Protein AF-R5EDY3-F1 (afdb_monomer_lite)

Radius of gyration: 23.23 Å; chains: 1; bounding box: 55×53×69 Å

pLDDT: mean 82.99, std 9.02, range [29.67, 94.31]

Secondary structure (DSSP, 8-state):
-HHHHHHHHHHHHHHHHHHGGGGGTTS-TTS---HHHHHHHHHHHHHHHHHHHHHHTT-HHHHHHHHHHHHHHHHHHHHHHHHHHHTEEPP---SSEEEEEETTEEEPPB--EE-TTTTHHHHHHHHHHHHHHHHHHHHHHHHHHHHHHHHHS-HHHHHHHHHH-HHHHTTSS-HHHHHHHHHHHHHHTS-HHHHHHTHHHHHHHHHHHHHHTT--GGGSBHHHHHHHHHHHHHHHHTTS-S---EEEE-TT--PPTT--EEEEEEEEEEE--TTS-HHHHHHHHHHHHHH---EEEEEEESS-EEEEETTEEEEE--SGGG-EEETTEEE-SSSEEEE-TTHHHHHHHHHHHHHGGG--

Foldseek 3Di:
DVVVLVVQLVVLLVCLLVPLPVLPVLADPLFDADSQLSSLSSQLVSLQVVQVVCVVVVNCVRRVVSNVRNPVSNVVSVVVSLVCQQFPWPDDDDQWFKFFDDPPDTDGAARHTQRPCHPVVVVCVVPNPVVSSVVRVVLNVVLLVLLVCLQVHALVVSLVSLCPDPCCVVVVGPSVSSLLSSLVCLQAPHDLVVCLVRVLSNLVSNVSNCVVVVPDRRHHRPVSSQVSLLVLLLCCLLVNDPDRRMAIGGPLDDADVVKGWNHKWKDFKFFDDPPDDQVVCLVVVVVRRVVTPWMWMWTDILVFIWIQGPSDIDTADLALVQWDQGNQWIDRPPRITGHGPDPSVVNSSSCSSHVSVVVD

Sequence (360 aa):
MFLILFFLLVLSLVLTHLNYRISMFIFPDGVFVTRLQGFLGWYGWLNLFVSLPFLWDGDFKQGLYPFVLGAIPLLISIYLVFKDNDNRKVVFKRSARVYLNSDVKLIEPGDDTYGFLHNYRSRMRQIGPKYFFKEIFAREKSNKALADNLIDDTPENTVALLKSLSWVTQSAVDVKAQYIFLLYYMIERYDRNRLFSNFDTFTRNAISVLRLLEIKFSELPYPIAKFIAQNNNLLYCVGGNDEANFVIEVDDYVCEDEENIIATFSDRIYHLNSTLPKFVKRVLADVLYSFSKEEGILVVTNKRVVLIKDHKAKTLSFDVASYTIENGAVTFGNNTYLKIDNTGFFDYVMKALTTDKHIA

Structure (mmCIF, N/CA/C/O backbone):
data_AF-R5EDY3-F1
#
_entry.id   AF-R5EDY3-F1
#
loop_
_atom_site.group_PDB
_atom_site.id
_atom_site.type_symbol
_atom_site.label_atom_id
_atom_site.label_alt_id
_atom_site.label_comp_id
_atom_site.label_asym_id
_atom_site.label_entity_id
_atom_site.label_seq_id
_atom_site.pdbx_PDB_ins_code
_atom_site.Cartn_x
_atom_site.Cartn_y
_atom_site.Cartn_z
_atom_site.occupancy
_atom_site.B_iso_or_equiv
_atom_site.auth_seq_id
_atom_site.auth_comp_id
_atom_site.auth_asym_id
_atom_site.auth_atom_id
_atom_site.pdbx_PDB_model_num
ATOM 1 N N . MET A 1 1 ? 20.227 -25.528 -25.191 1.00 76.81 1 MET A N 1
ATOM 2 C CA . MET A 1 1 ? 19.297 -24.377 -25.210 1.00 76.81 1 MET A CA 1
ATOM 3 C C . MET A 1 1 ? 18.031 -24.627 -24.389 1.00 76.81 1 MET A C 1
ATOM 5 O O . MET A 1 1 ? 17.848 -23.943 -23.397 1.00 76.81 1 MET A O 1
ATOM 9 N N . PHE A 1 2 ? 17.200 -25.627 -24.713 1.00 80.25 2 PHE A N 1
ATOM 10 C CA . PHE A 1 2 ? 15.938 -25.895 -23.994 1.00 80.25 2 PHE A CA 1
ATOM 11 C C . PHE A 1 2 ? 16.084 -26.017 -22.464 1.00 80.25 2 PHE A C 1
ATOM 13 O O . PHE A 1 2 ? 15.376 -25.345 -21.725 1.00 80.25 2 PHE A O 1
ATOM 20 N N . LEU A 1 3 ? 17.053 -26.809 -21.991 1.00 86.56 3 LEU A N 1
ATOM 21 C CA . LEU A 1 3 ? 17.307 -26.998 -20.558 1.00 86.56 3 LEU A CA 1
ATOM 22 C C . LEU A 1 3 ? 17.697 -25.691 -19.841 1.00 86.56 3 LEU A C 1
ATOM 24 O O . LEU A 1 3 ? 17.265 -25.453 -18.719 1.00 86.56 3 LEU A O 1
ATOM 28 N N . ILE A 1 4 ? 18.451 -24.816 -20.516 1.00 84.62 4 ILE A N 1
ATOM 29 C CA . ILE A 1 4 ? 18.823 -23.491 -19.996 1.00 84.62 4 ILE A CA 1
ATOM 30 C C . ILE A 1 4 ? 17.579 -22.604 -19.912 1.00 84.62 4 ILE A C 1
ATOM 32 O O . ILE A 1 4 ? 17.317 -22.030 -18.865 1.00 84.62 4 ILE A O 1
ATOM 36 N N . LEU A 1 5 ? 16.763 -22.542 -20.967 1.00 85.00 5 LEU A N 1
ATOM 37 C CA . LEU A 1 5 ? 15.536 -21.734 -20.977 1.00 85.00 5 LEU A CA 1
ATOM 38 C C . LEU A 1 5 ? 14.529 -22.189 -19.910 1.00 85.00 5 LEU A C 1
ATOM 40 O O . LEU A 1 5 ? 13.909 -21.355 -19.252 1.00 85.00 5 LEU A O 1
ATOM 44 N N . PHE A 1 6 ? 14.394 -23.502 -19.707 1.00 86.75 6 PHE A N 1
ATOM 45 C CA . PHE A 1 6 ? 13.569 -24.060 -18.637 1.00 86.75 6 PHE A CA 1
ATOM 46 C C . PHE A 1 6 ? 14.114 -23.686 -17.254 1.00 86.75 6 PHE A C 1
ATOM 48 O O . PHE A 1 6 ? 13.358 -23.255 -16.386 1.00 86.75 6 PHE A O 1
ATOM 55 N N . PHE A 1 7 ? 15.431 -23.772 -17.057 1.00 90.62 7 PHE A N 1
ATOM 56 C CA . PHE A 1 7 ? 16.065 -23.318 -15.823 1.00 90.62 7 PHE A CA 1
ATOM 57 C C . PHE A 1 7 ? 15.814 -21.821 -15.560 1.00 90.62 7 PHE A C 1
ATOM 59 O O . PHE A 1 7 ? 15.432 -21.458 -14.450 1.00 90.62 7 PHE A O 1
ATOM 66 N N . LEU A 1 8 ? 15.939 -20.955 -16.574 1.00 90.38 8 LEU A N 1
ATOM 67 C CA . LEU A 1 8 ? 15.662 -19.516 -16.446 1.00 90.38 8 LEU A CA 1
ATOM 68 C C . LEU A 1 8 ? 14.189 -19.223 -16.128 1.00 90.38 8 LEU A C 1
ATOM 70 O O . LEU A 1 8 ? 13.896 -18.300 -15.367 1.00 90.38 8 LEU A O 1
ATOM 74 N N . LEU A 1 9 ? 13.261 -20.014 -16.674 1.00 88.44 9 LEU A N 1
ATOM 75 C CA . LEU A 1 9 ? 11.838 -19.940 -16.335 1.00 88.44 9 LEU A CA 1
ATOM 76 C C . LEU A 1 9 ? 11.608 -20.247 -14.850 1.00 88.44 9 LEU A C 1
ATOM 78 O O . LEU A 1 9 ? 10.972 -19.456 -14.153 1.00 88.44 9 LEU A O 1
ATOM 82 N N . VAL A 1 10 ? 12.157 -21.361 -14.354 1.00 88.38 10 VAL A N 1
ATOM 83 C CA . VAL A 1 10 ? 12.062 -21.739 -12.934 1.00 88.38 10 VAL A CA 1
ATOM 84 C C . VAL A 1 10 ? 12.700 -20.666 -12.053 1.00 88.38 10 VAL A C 1
ATOM 86 O O . VAL A 1 10 ? 12.106 -20.249 -11.060 1.00 88.38 10 VAL A O 1
ATOM 89 N N . LEU A 1 11 ? 13.867 -20.152 -12.444 1.00 89.06 11 LEU A N 1
ATOM 90 C CA . LEU A 1 11 ? 14.543 -19.083 -11.719 1.00 89.06 11 LEU A CA 1
ATOM 91 C C . LEU A 1 11 ? 13.703 -17.799 -11.682 1.00 89.06 11 LEU A C 1
ATOM 93 O O . LEU A 1 11 ? 13.603 -17.172 -10.633 1.00 89.06 11 LEU A O 1
ATOM 97 N N . SER A 1 12 ? 13.033 -17.439 -12.778 1.00 88.50 12 SER A N 1
ATOM 98 C CA . SER A 1 12 ? 12.131 -16.280 -12.830 1.00 88.50 12 SER A CA 1
ATOM 99 C C . SER A 1 12 ? 10.946 -16.438 -11.889 1.00 88.50 12 SER A C 1
ATOM 101 O O . SER A 1 12 ? 10.583 -15.484 -11.205 1.00 88.50 12 SER A O 1
ATOM 103 N N . LEU A 1 13 ? 10.358 -17.636 -11.815 1.00 84.31 13 LEU A N 1
ATOM 104 C CA . LEU A 1 13 ? 9.289 -17.934 -10.861 1.00 84.31 13 LEU A CA 1
ATOM 105 C C . LEU A 1 13 ? 9.786 -17.744 -9.425 1.00 84.31 13 LEU A C 1
ATOM 107 O O . LEU A 1 13 ? 9.177 -16.997 -8.659 1.00 84.31 13 LEU A O 1
ATOM 111 N N . VAL A 1 14 ? 10.930 -18.341 -9.082 1.00 84.62 14 VAL A N 1
ATOM 112 C CA . VAL A 1 14 ? 11.534 -18.209 -7.747 1.00 84.62 14 VAL A CA 1
ATOM 113 C C . VAL A 1 14 ? 11.831 -16.742 -7.418 1.00 84.62 14 VAL A C 1
ATOM 115 O O . VAL A 1 14 ? 11.420 -16.261 -6.364 1.00 84.62 14 VAL A O 1
ATOM 118 N N . LEU A 1 15 ? 12.476 -15.998 -8.321 1.00 85.75 15 LEU A N 1
ATOM 119 C CA . LEU A 1 15 ? 12.806 -14.582 -8.117 1.00 85.75 15 LEU A CA 1
ATOM 120 C C . LEU A 1 15 ? 11.564 -13.693 -8.013 1.00 85.75 15 LEU A C 1
ATOM 122 O O . LEU A 1 15 ? 11.553 -12.748 -7.229 1.00 85.75 15 LEU A O 1
ATOM 126 N N . THR A 1 16 ? 10.494 -14.010 -8.740 1.00 85.62 16 THR A N 1
ATOM 127 C CA . THR A 1 16 ? 9.208 -13.309 -8.616 1.00 85.62 16 THR A CA 1
ATOM 128 C C . THR A 1 16 ? 8.613 -13.508 -7.227 1.00 85.62 16 THR A C 1
ATOM 130 O O . THR A 1 16 ? 8.150 -12.553 -6.603 1.00 85.62 16 THR A O 1
ATOM 133 N N . HIS A 1 17 ? 8.654 -14.733 -6.707 1.00 77.81 17 HIS A N 1
ATOM 134 C CA . HIS A 1 17 ? 8.168 -15.015 -5.360 1.00 77.81 17 HIS A CA 1
ATOM 135 C C . HIS A 1 17 ? 9.036 -14.372 -4.275 1.00 77.81 17 HIS A C 1
ATOM 137 O O . HIS A 1 17 ? 8.501 -13.873 -3.289 1.00 77.81 17 HIS A O 1
ATOM 143 N N . LEU A 1 18 ? 10.358 -14.334 -4.464 1.00 79.69 18 LEU A N 1
ATOM 144 C CA . LEU A 1 18 ? 11.272 -13.707 -3.510 1.00 79.69 18 LEU A CA 1
ATOM 145 C C . LEU A 1 18 ? 11.168 -12.178 -3.527 1.00 79.69 18 LEU A C 1
ATOM 147 O O . LEU A 1 18 ? 11.042 -11.569 -2.465 1.00 79.69 18 LEU A O 1
ATOM 151 N N . ASN A 1 19 ? 11.242 -11.556 -4.710 1.00 80.94 19 ASN A N 1
ATOM 152 C CA . ASN A 1 19 ? 11.147 -10.110 -4.879 1.00 80.94 19 ASN A CA 1
ATOM 153 C C . ASN A 1 19 ? 10.822 -9.700 -6.334 1.00 80.94 19 ASN A C 1
ATOM 155 O O . ASN A 1 19 ? 11.695 -9.309 -7.111 1.00 80.94 19 ASN A O 1
ATOM 159 N N . TYR A 1 20 ? 9.545 -9.764 -6.719 1.00 82.56 20 TYR A N 1
ATOM 160 C CA . TYR A 1 20 ? 9.101 -9.393 -8.070 1.00 82.56 20 TYR A CA 1
ATOM 161 C C . TYR A 1 20 ? 9.357 -7.918 -8.432 1.00 82.56 20 TYR A C 1
ATOM 163 O O . TYR A 1 20 ? 9.503 -7.612 -9.612 1.00 82.56 20 TYR A O 1
ATOM 171 N N . ARG A 1 21 ? 9.427 -7.000 -7.456 1.00 76.06 21 ARG A N 1
ATOM 172 C CA . ARG A 1 21 ? 9.620 -5.558 -7.719 1.00 76.06 21 ARG A CA 1
ATOM 173 C C . ARG A 1 21 ? 11.015 -5.253 -8.256 1.00 76.06 21 ARG A C 1
ATOM 175 O O . ARG A 1 21 ? 11.151 -4.441 -9.162 1.00 76.06 21 ARG A O 1
ATOM 182 N N . ILE A 1 22 ? 12.020 -5.975 -7.758 1.00 80.50 22 ILE A N 1
ATOM 183 C CA . ILE A 1 22 ? 13.424 -5.812 -8.156 1.00 80.50 22 ILE A CA 1
ATOM 184 C C . ILE A 1 22 ? 13.636 -6.065 -9.656 1.00 80.50 22 ILE A C 1
ATOM 186 O O . ILE A 1 22 ? 14.506 -5.441 -10.247 1.00 80.50 22 ILE A O 1
ATOM 190 N N . SER A 1 23 ? 12.823 -6.911 -10.296 1.00 76.69 23 SER A N 1
ATOM 191 C CA . SER A 1 23 ? 12.946 -7.212 -11.735 1.00 76.69 23 SER A CA 1
ATOM 192 C C . SER A 1 23 ? 12.943 -5.985 -12.649 1.00 76.69 23 SER A C 1
ATOM 194 O O . SER A 1 23 ? 13.447 -6.042 -13.769 1.00 76.69 23 SER A O 1
ATOM 196 N N . MET A 1 24 ? 12.377 -4.878 -12.169 1.00 70.44 24 MET A N 1
ATOM 197 C CA . MET A 1 24 ? 12.226 -3.632 -12.895 1.00 70.44 24 MET A CA 1
ATOM 198 C C . MET A 1 24 ? 13.171 -2.564 -12.336 1.00 70.44 24 MET A C 1
ATOM 200 O O . MET A 1 24 ? 12.738 -1.452 -12.054 1.00 70.44 24 MET A O 1
ATOM 204 N N . PHE A 1 25 ? 14.471 -2.876 -12.241 1.00 69.25 25 PHE A N 1
ATOM 205 C CA . PHE A 1 25 ? 15.564 -1.968 -11.825 1.00 69.25 25 PHE A CA 1
ATOM 206 C C . PHE A 1 25 ? 15.610 -0.606 -12.557 1.00 69.25 25 PHE A C 1
ATOM 208 O O . PHE A 1 25 ? 16.381 0.282 -12.208 1.00 69.25 25 PHE A O 1
ATOM 215 N N . ILE A 1 26 ? 14.818 -0.462 -13.616 1.00 68.19 26 ILE A N 1
ATOM 216 C CA . ILE A 1 26 ? 14.648 0.732 -14.445 1.00 68.19 26 ILE A CA 1
ATOM 217 C C . ILE A 1 26 ? 13.586 1.705 -13.914 1.00 68.19 26 ILE A C 1
ATOM 219 O O . ILE A 1 26 ? 13.450 2.801 -14.460 1.00 68.19 26 ILE A O 1
ATOM 223 N N . PHE A 1 27 ? 12.828 1.318 -12.888 1.00 73.88 27 PHE A N 1
ATOM 224 C CA . PHE A 1 27 ? 11.794 2.139 -12.273 1.00 73.88 27 PHE A CA 1
ATOM 225 C C . PHE A 1 27 ? 12.089 2.375 -10.792 1.00 73.88 27 PHE A C 1
ATOM 227 O O . PHE A 1 27 ? 12.650 1.500 -10.136 1.00 73.88 27 PHE A O 1
ATOM 234 N N . PRO A 1 28 ? 11.710 3.546 -10.259 1.00 74.06 28 PRO A N 1
ATOM 235 C CA . PRO A 1 28 ? 11.831 3.832 -8.842 1.00 74.06 28 PRO A CA 1
ATOM 236 C C . PRO A 1 28 ? 10.868 2.955 -8.048 1.00 74.06 28 PRO A C 1
ATOM 238 O O . PRO A 1 28 ? 9.826 2.526 -8.565 1.00 74.06 28 PRO A O 1
ATOM 241 N N . ASP A 1 29 ? 11.133 2.811 -6.752 1.00 66.62 29 ASP A N 1
ATOM 242 C CA . ASP A 1 29 ? 10.256 2.088 -5.838 1.00 66.62 29 ASP A CA 1
ATOM 243 C C . ASP A 1 29 ? 8.868 2.718 -5.797 1.00 66.62 29 ASP A C 1
ATOM 245 O O . ASP A 1 29 ? 7.912 2.017 -5.500 1.00 66.62 29 ASP A O 1
ATOM 249 N N . GLY A 1 30 ? 8.736 4.001 -6.162 1.00 68.38 30 GLY A N 1
ATOM 250 C CA . GLY A 1 30 ? 7.489 4.749 -6.347 1.00 68.38 30 GLY A CA 1
ATOM 251 C C . GLY A 1 30 ? 6.464 4.126 -7.315 1.00 68.38 30 GLY A C 1
ATOM 252 O O . GLY A 1 30 ? 5.265 4.382 -7.17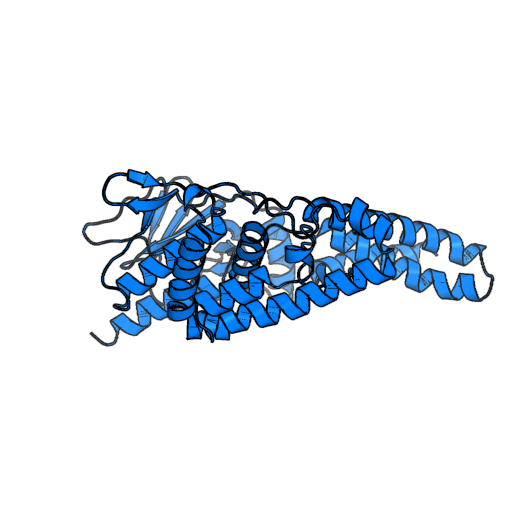8 1.00 68.38 30 GLY A O 1
ATOM 253 N N . VAL A 1 31 ? 6.878 3.256 -8.236 1.00 77.56 31 VAL A N 1
ATOM 254 C CA . VAL A 1 31 ? 5.996 2.662 -9.254 1.00 77.56 31 VAL A CA 1
ATOM 255 C C . VAL A 1 31 ? 5.325 1.389 -8.730 1.00 77.56 31 VAL A C 1
ATOM 257 O O . VAL A 1 31 ? 5.947 0.555 -8.073 1.00 77.56 31 VAL A O 1
ATOM 260 N N . PHE A 1 32 ? 4.021 1.234 -8.959 1.00 77.81 32 PHE A N 1
ATOM 261 C CA . PHE A 1 32 ? 3.325 -0.011 -8.643 1.00 77.81 32 PHE A CA 1
ATOM 262 C C . PHE A 1 32 ? 3.678 -1.084 -9.674 1.00 77.81 32 PHE A C 1
ATOM 264 O O . PHE A 1 32 ? 3.570 -0.853 -10.876 1.00 77.81 32 PHE A O 1
ATOM 271 N N . VAL A 1 33 ? 4.077 -2.256 -9.188 1.00 81.69 33 VAL A N 1
ATOM 272 C CA . VAL A 1 33 ? 4.386 -3.427 -10.009 1.00 81.69 33 VAL A CA 1
ATOM 273 C C . VAL A 1 33 ? 3.528 -4.582 -9.496 1.00 81.69 33 VAL A C 1
ATOM 275 O O . VAL A 1 33 ? 3.392 -4.766 -8.287 1.00 81.69 33 VAL A O 1
ATOM 278 N N . THR A 1 34 ? 2.928 -5.358 -10.390 1.00 83.69 34 THR A N 1
ATOM 279 C CA . THR A 1 34 ? 2.207 -6.594 -10.055 1.00 83.69 34 THR A CA 1
ATOM 280 C C . THR A 1 34 ? 3.146 -7.798 -10.097 1.00 83.69 34 THR A C 1
ATOM 282 O O . THR A 1 34 ? 4.200 -7.763 -10.731 1.00 83.69 34 THR A O 1
ATOM 285 N N . ARG A 1 35 ? 2.752 -8.921 -9.477 1.00 84.56 35 ARG A N 1
ATOM 286 C CA . ARG A 1 35 ? 3.522 -10.177 -9.577 1.00 84.56 35 ARG A CA 1
ATOM 287 C C . ARG A 1 35 ? 3.699 -10.630 -11.031 1.00 84.56 35 ARG A C 1
ATOM 289 O O . ARG A 1 35 ? 4.778 -11.088 -11.382 1.00 84.56 35 ARG A O 1
ATOM 296 N N . LEU A 1 36 ? 2.680 -10.456 -11.881 1.00 87.44 36 LEU A N 1
ATOM 297 C CA . LEU A 1 36 ? 2.772 -10.785 -13.307 1.00 87.44 36 LEU A CA 1
ATOM 298 C C . LEU A 1 36 ? 3.793 -9.895 -14.024 1.00 87.44 36 LEU A C 1
ATOM 300 O O . LEU A 1 36 ? 4.647 -10.407 -14.740 1.00 87.44 36 LEU A O 1
ATOM 304 N N . GLN A 1 37 ? 3.738 -8.578 -13.810 1.00 91.00 37 GLN A N 1
ATOM 305 C CA . GLN A 1 37 ? 4.719 -7.648 -14.379 1.00 91.00 37 GLN A CA 1
ATOM 306 C C . GLN A 1 37 ? 6.131 -7.997 -13.917 1.00 91.00 37 GLN A C 1
ATOM 308 O O . GLN A 1 37 ? 7.040 -8.093 -14.738 1.00 91.00 37 GLN A O 1
ATOM 313 N N . GLY A 1 38 ? 6.312 -8.264 -12.625 1.00 89.38 38 GLY A N 1
ATOM 314 C CA . GLY A 1 38 ? 7.622 -8.627 -12.111 1.00 89.38 38 GLY A CA 1
ATOM 315 C C . GLY A 1 38 ? 8.127 -9.983 -12.618 1.00 89.38 38 GLY A C 1
ATOM 316 O O . GLY A 1 38 ? 9.314 -10.129 -12.888 1.00 89.38 38 GLY A O 1
ATOM 317 N N . PHE A 1 39 ? 7.234 -10.950 -12.847 1.00 91.75 39 PHE A N 1
ATOM 318 C CA . PHE A 1 39 ? 7.579 -12.205 -13.517 1.00 91.75 39 PHE A CA 1
ATOM 319 C C . PHE A 1 39 ? 8.036 -11.985 -14.953 1.00 91.75 39 PHE A C 1
ATOM 321 O O . PHE A 1 39 ? 9.100 -12.466 -15.333 1.00 91.75 39 PHE A O 1
ATOM 328 N N . LEU A 1 40 ? 7.268 -11.230 -15.738 1.00 92.62 40 LEU A N 1
ATOM 329 C CA . LEU A 1 40 ? 7.628 -10.898 -17.115 1.00 92.62 40 LEU A CA 1
ATOM 330 C C . LEU A 1 40 ? 8.934 -10.088 -17.178 1.00 92.62 40 LEU A C 1
ATOM 332 O O . LEU A 1 40 ? 9.726 -10.288 -18.094 1.00 92.62 40 LEU A O 1
ATOM 336 N N . GLY A 1 41 ? 9.180 -9.228 -16.184 1.00 91.19 41 GLY A N 1
ATOM 337 C CA . GLY A 1 41 ? 10.428 -8.486 -16.015 1.00 91.19 41 GLY A CA 1
ATOM 338 C C . GLY A 1 41 ? 11.612 -9.409 -15.731 1.00 91.19 41 GLY A C 1
ATOM 339 O O . GLY A 1 41 ? 12.606 -9.358 -16.450 1.00 91.19 41 GLY A O 1
ATOM 340 N N . TRP A 1 42 ? 11.495 -10.307 -14.745 1.00 92.00 42 TRP A N 1
ATOM 341 C CA . TRP A 1 42 ? 12.548 -11.271 -14.408 1.00 92.00 42 TRP A CA 1
ATOM 342 C C . TRP A 1 42 ? 12.833 -12.221 -15.564 1.00 92.00 42 TRP A C 1
ATOM 344 O O . TRP A 1 42 ? 13.989 -12.399 -15.947 1.00 92.00 42 TRP A O 1
ATOM 354 N N . TYR A 1 43 ? 11.779 -12.786 -16.150 1.00 92.19 43 TYR A N 1
ATOM 355 C CA . TYR A 1 43 ? 11.889 -13.686 -17.287 1.00 92.19 43 TYR A CA 1
ATOM 356 C C . TYR A 1 43 ? 12.516 -12.984 -18.484 1.00 92.19 43 TYR A C 1
ATOM 358 O O . TYR A 1 43 ? 13.441 -13.513 -19.098 1.00 92.19 43 TYR A O 1
ATOM 366 N N . GLY A 1 44 ? 12.082 -11.758 -18.765 1.00 91.69 44 GLY A N 1
ATOM 367 C CA . GLY A 1 44 ? 12.657 -10.939 -19.815 1.00 91.69 44 GLY A CA 1
ATOM 368 C C . GLY A 1 44 ? 14.146 -10.664 -19.599 1.00 91.69 44 GLY A C 1
ATOM 369 O O . GLY A 1 44 ? 14.976 -10.952 -20.462 1.00 91.69 44 GLY A O 1
ATOM 370 N N . TRP A 1 45 ? 14.493 -10.166 -18.413 1.00 90.62 45 TRP A N 1
ATOM 371 C CA . TRP A 1 45 ? 15.853 -9.782 -18.048 1.00 90.62 45 TRP A CA 1
ATOM 372 C C . TRP A 1 45 ? 16.835 -10.954 -18.061 1.00 90.62 45 TRP A C 1
ATOM 374 O O . TRP A 1 45 ? 17.908 -10.848 -18.651 1.00 90.62 45 TRP A O 1
ATOM 384 N N . LEU A 1 46 ? 16.467 -12.090 -17.466 1.00 91.81 46 LEU A N 1
ATOM 385 C CA . LEU A 1 46 ? 17.327 -13.273 -17.423 1.00 91.81 46 LEU A CA 1
ATOM 386 C C . LEU A 1 46 ? 17.629 -13.815 -18.825 1.00 91.81 46 LEU A C 1
ATOM 388 O O . LEU A 1 46 ? 18.768 -14.180 -19.113 1.00 91.81 46 LEU A O 1
ATOM 392 N N . ASN A 1 47 ? 16.629 -13.841 -19.710 1.00 90.81 47 ASN A N 1
ATOM 393 C CA . ASN A 1 47 ? 16.821 -14.297 -21.085 1.00 90.81 47 ASN A CA 1
ATOM 394 C C . ASN A 1 47 ? 17.666 -13.310 -21.906 1.00 90.81 47 ASN A C 1
ATOM 396 O O . ASN A 1 47 ? 18.523 -13.743 -22.675 1.00 90.81 47 ASN A O 1
ATOM 400 N N . LEU A 1 48 ? 17.498 -11.997 -21.703 1.00 90.44 48 LEU A N 1
ATOM 401 C CA . LEU A 1 48 ? 18.358 -10.988 -22.330 1.00 90.44 48 LEU A CA 1
ATOM 402 C C . LEU A 1 48 ? 19.806 -11.087 -21.840 1.00 90.44 48 LEU A C 1
ATOM 404 O O . LEU A 1 48 ? 20.722 -11.035 -22.655 1.00 90.44 48 LEU A O 1
ATOM 408 N N . PHE A 1 49 ? 20.021 -11.296 -20.540 1.00 89.12 49 PHE A N 1
ATOM 409 C CA . PHE A 1 49 ? 21.359 -11.455 -19.969 1.00 89.12 49 PHE A CA 1
ATOM 410 C C . PHE A 1 49 ? 22.100 -12.659 -20.562 1.00 89.12 49 PHE A C 1
ATOM 412 O O . PHE A 1 49 ? 23.285 -12.567 -20.864 1.00 89.12 49 PHE A O 1
ATOM 419 N N . VAL A 1 50 ? 21.392 -13.771 -20.785 1.00 89.00 50 VAL A N 1
ATOM 420 C CA . VAL A 1 50 ? 21.960 -14.953 -21.448 1.00 89.00 50 VAL A CA 1
ATOM 421 C C . VAL A 1 50 ? 22.158 -14.728 -22.946 1.00 89.00 50 VAL A C 1
ATOM 423 O O . VAL A 1 50 ? 23.112 -15.249 -23.505 1.00 89.00 50 VAL A O 1
ATOM 426 N N . SER A 1 51 ? 21.293 -13.953 -23.603 1.00 90.56 51 SER A N 1
ATOM 427 C CA . SER A 1 51 ? 21.354 -13.687 -25.046 1.00 90.56 51 SER A CA 1
ATOM 428 C C . SER A 1 51 ? 22.490 -12.742 -25.459 1.00 90.56 51 SER A C 1
ATOM 430 O O . SER A 1 51 ? 23.133 -12.971 -26.486 1.00 90.56 51 SER A O 1
ATOM 432 N N . LEU A 1 52 ? 22.739 -11.686 -24.676 1.00 88.44 52 LEU A N 1
ATOM 433 C CA . LEU A 1 52 ? 23.645 -10.592 -25.043 1.00 88.44 52 LEU A CA 1
ATOM 434 C C . LEU A 1 52 ? 25.082 -11.041 -25.373 1.00 88.44 52 LEU A C 1
ATOM 436 O O . LEU A 1 52 ? 25.592 -10.563 -26.385 1.00 88.44 52 LEU A O 1
ATOM 440 N N . PRO A 1 53 ? 25.726 -11.962 -24.625 1.00 89.50 53 PRO A N 1
ATOM 441 C CA . PRO A 1 53 ? 27.061 -12.457 -24.967 1.00 89.50 53 PRO A CA 1
ATOM 442 C C . PRO A 1 53 ? 27.125 -13.133 -26.344 1.00 89.50 53 PRO A C 1
ATOM 444 O O . PRO A 1 53 ? 28.001 -12.821 -27.140 1.00 89.50 53 PRO A O 1
ATOM 447 N N . PHE A 1 54 ? 26.151 -13.986 -26.684 1.00 87.75 54 PHE A N 1
ATOM 448 C CA . PHE A 1 54 ? 26.125 -14.662 -27.989 1.00 87.75 54 PHE A CA 1
ATOM 449 C C . PHE A 1 54 ? 25.928 -13.681 -29.143 1.00 87.75 54 PHE A C 1
ATOM 451 O O . PHE A 1 54 ? 26.548 -13.827 -30.192 1.00 87.75 54 PHE A O 1
ATOM 458 N N . LEU A 1 55 ? 25.066 -12.676 -28.959 1.00 88.44 55 LEU A N 1
ATOM 459 C CA . LEU A 1 55 ? 24.857 -11.639 -29.969 1.00 88.44 55 LEU A CA 1
ATOM 460 C C . LEU A 1 55 ? 26.088 -10.743 -30.133 1.00 88.44 55 LEU A C 1
ATOM 462 O O . LEU A 1 55 ? 26.399 -10.353 -31.256 1.00 88.44 55 LEU A O 1
ATOM 466 N N . TRP A 1 56 ? 26.785 -10.438 -29.036 1.00 89.38 56 TRP A N 1
ATOM 467 C CA . TRP A 1 56 ? 28.035 -9.680 -29.051 1.00 89.38 56 TRP A CA 1
ATOM 468 C C . TRP A 1 56 ? 29.140 -10.420 -29.816 1.00 89.38 56 TRP A C 1
ATOM 470 O O . TRP A 1 56 ? 29.850 -9.810 -30.611 1.00 89.38 56 TRP A O 1
ATOM 480 N N . ASP A 1 57 ? 29.213 -11.741 -29.649 1.00 88.81 57 ASP A N 1
ATOM 481 C CA . ASP A 1 57 ? 30.179 -12.611 -30.329 1.00 88.81 57 ASP A CA 1
ATOM 482 C C . ASP A 1 57 ? 29.744 -13.015 -31.756 1.00 88.81 57 ASP A C 1
ATOM 484 O O . ASP A 1 57 ? 30.426 -13.788 -32.431 1.00 88.81 57 ASP A O 1
ATOM 488 N N . GLY A 1 58 ? 28.609 -12.500 -32.247 1.00 86.62 58 GLY A N 1
ATOM 489 C CA . GLY A 1 58 ? 28.100 -12.761 -33.598 1.00 86.62 58 GLY A CA 1
ATOM 490 C C . GLY A 1 58 ? 27.413 -14.122 -33.792 1.00 86.62 58 GLY A C 1
ATOM 491 O O . GLY A 1 58 ? 27.027 -14.456 -34.916 1.00 86.62 58 GLY A O 1
ATOM 492 N N . ASP A 1 59 ? 27.195 -14.904 -32.729 1.00 88.25 59 ASP A N 1
ATOM 493 C CA . ASP A 1 59 ? 26.426 -16.153 -32.774 1.00 88.25 59 ASP A CA 1
ATOM 494 C C . ASP A 1 59 ? 24.915 -15.882 -32.685 1.00 88.25 59 ASP A C 1
ATOM 496 O O . ASP A 1 59 ? 24.232 -16.115 -31.681 1.00 88.25 59 ASP A O 1
ATOM 500 N N . PHE A 1 60 ? 24.358 -15.406 -33.799 1.00 86.31 60 PHE A N 1
ATOM 501 C CA . PHE A 1 60 ? 22.925 -15.138 -33.920 1.00 86.31 60 PHE A CA 1
ATOM 502 C C . PHE A 1 60 ? 22.055 -16.392 -33.768 1.00 86.31 60 PHE A C 1
ATOM 504 O O . PHE A 1 60 ? 20.913 -16.281 -33.321 1.00 86.31 60 PHE A O 1
ATOM 511 N N . LYS A 1 61 ? 22.560 -17.589 -34.104 1.00 83.25 61 LYS A N 1
ATOM 512 C CA . LYS A 1 61 ? 21.775 -18.832 -33.998 1.00 83.25 61 LYS A CA 1
ATOM 513 C C . LYS A 1 61 ? 21.465 -19.164 -32.543 1.00 83.25 61 LYS A C 1
ATOM 515 O O . LYS A 1 61 ? 20.357 -19.610 -32.245 1.00 83.25 61 LYS A O 1
ATOM 520 N N . GLN A 1 62 ? 22.422 -18.932 -31.647 1.00 83.38 62 GLN A N 1
ATOM 521 C CA . GLN A 1 62 ? 22.238 -19.160 -30.215 1.00 83.38 62 GLN A CA 1
ATOM 522 C C . GLN A 1 62 ? 21.658 -17.940 -29.493 1.00 83.38 62 GLN A C 1
ATOM 524 O O . GLN A 1 62 ? 20.880 -18.114 -28.558 1.00 83.38 62 GLN A O 1
ATOM 529 N N . GLY A 1 63 ? 21.975 -16.722 -29.945 1.00 86.06 63 GLY A N 1
ATOM 530 C CA . GLY A 1 63 ? 21.561 -15.480 -29.291 1.00 86.06 63 GLY A CA 1
ATOM 531 C C . GLY A 1 63 ? 20.141 -15.005 -29.614 1.00 86.06 63 GLY A C 1
ATOM 532 O O . GLY A 1 63 ? 19.479 -14.455 -28.734 1.00 86.06 63 GLY A O 1
ATOM 533 N N . LEU A 1 64 ? 19.631 -15.221 -30.833 1.00 89.56 64 LEU A N 1
ATOM 534 C CA . LEU A 1 64 ? 18.374 -14.602 -31.289 1.00 89.56 64 LEU A CA 1
ATOM 535 C C . LEU A 1 64 ? 17.129 -15.166 -30.592 1.00 89.56 64 LEU A C 1
ATOM 537 O O . LEU A 1 64 ? 16.207 -14.428 -30.256 1.00 89.56 64 LEU A O 1
ATOM 541 N N . TYR A 1 65 ? 17.088 -16.475 -30.351 1.00 86.50 65 TYR A N 1
ATOM 542 C CA . TYR A 1 65 ? 15.942 -17.107 -29.698 1.00 86.50 65 TYR A CA 1
ATOM 543 C C . TYR A 1 65 ? 15.751 -16.647 -28.236 1.00 86.50 65 TYR A C 1
ATOM 545 O O . TYR A 1 65 ? 14.663 -16.160 -27.915 1.00 86.50 65 TYR A O 1
ATOM 553 N N . PRO A 1 66 ? 16.774 -16.694 -27.353 1.00 87.12 66 PRO A N 1
ATOM 554 C CA . PRO A 1 66 ? 16.667 -16.103 -26.019 1.00 87.12 66 PRO A CA 1
ATOM 555 C C . PRO A 1 66 ? 16.494 -14.578 -26.068 1.00 87.12 66 PRO A C 1
ATOM 557 O O . PRO A 1 66 ? 15.824 -14.031 -25.198 1.00 87.12 66 PRO A O 1
ATOM 560 N N . PHE A 1 67 ? 17.003 -13.886 -27.098 1.00 91.00 67 PHE A N 1
ATOM 561 C CA . PHE A 1 67 ? 16.748 -12.453 -27.274 1.00 91.00 67 PHE A CA 1
ATOM 562 C C . PHE A 1 6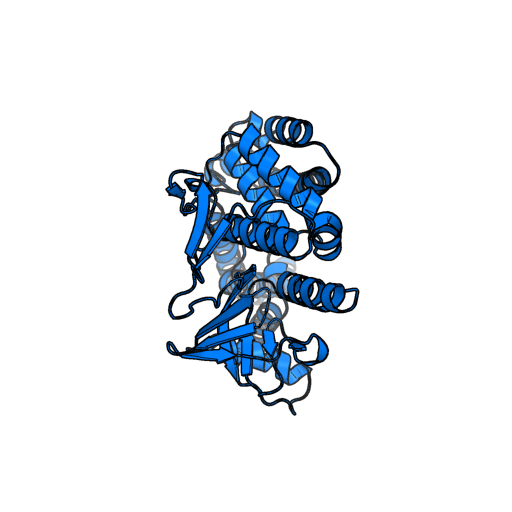7 ? 15.255 -12.160 -27.407 1.00 91.00 67 PHE A C 1
ATOM 564 O O . PHE A 1 67 ? 14.723 -11.337 -26.673 1.00 91.00 67 PHE A O 1
ATOM 571 N N . VAL A 1 68 ? 14.565 -12.848 -28.321 1.00 89.81 68 VAL A N 1
ATOM 572 C CA . VAL A 1 68 ? 13.130 -12.641 -28.569 1.00 89.81 68 VAL A CA 1
ATOM 573 C C . VAL A 1 68 ? 12.302 -13.060 -27.353 1.00 89.81 68 VAL A C 1
ATOM 575 O O . VAL A 1 68 ? 11.414 -12.316 -26.931 1.00 89.81 68 VAL A O 1
ATOM 578 N N . LEU A 1 69 ? 12.636 -14.207 -26.747 1.00 88.56 69 LEU A N 1
ATOM 579 C CA . LEU A 1 69 ? 12.003 -14.681 -25.512 1.00 88.56 69 LEU A CA 1
ATOM 580 C C . LEU A 1 69 ? 12.245 -13.755 -24.315 1.00 88.56 69 LEU A C 1
ATOM 582 O O . LEU A 1 69 ? 11.447 -13.765 -23.386 1.00 88.56 69 LEU A O 1
ATOM 586 N N . GLY A 1 70 ? 13.315 -12.960 -24.324 1.00 90.38 70 GLY A N 1
ATOM 587 C CA . GLY A 1 70 ? 13.600 -11.973 -23.289 1.00 90.38 70 GLY A CA 1
ATOM 588 C C . GLY A 1 70 ? 12.969 -10.603 -23.559 1.00 90.38 70 GLY A C 1
ATOM 589 O O . GLY A 1 70 ? 12.287 -10.029 -22.709 1.00 90.38 70 GLY A O 1
ATOM 590 N N . ALA A 1 71 ? 13.158 -10.079 -24.768 1.00 91.56 71 ALA A N 1
ATOM 591 C CA . ALA A 1 71 ? 12.745 -8.736 -25.156 1.00 91.56 71 ALA A CA 1
ATOM 592 C C . ALA A 1 71 ? 11.222 -8.561 -25.125 1.00 91.56 71 ALA A C 1
ATOM 594 O O . ALA A 1 71 ? 10.738 -7.554 -24.609 1.00 91.56 71 ALA A O 1
ATOM 595 N N . ILE A 1 72 ? 10.460 -9.533 -25.646 1.00 92.62 72 ILE A N 1
ATOM 596 C CA . ILE A 1 72 ? 8.996 -9.424 -25.718 1.00 92.62 72 ILE A CA 1
ATOM 597 C C . ILE A 1 72 ? 8.377 -9.350 -24.308 1.00 92.62 72 ILE A C 1
ATOM 599 O O . ILE A 1 72 ? 7.682 -8.368 -24.033 1.00 92.62 72 ILE A O 1
ATOM 603 N N . PRO A 1 73 ? 8.638 -10.296 -23.380 1.00 91.44 73 PRO A N 1
ATOM 604 C CA . PRO A 1 73 ? 8.116 -10.212 -22.015 1.00 91.44 73 PRO A CA 1
ATOM 605 C C . PRO A 1 73 ? 8.553 -8.951 -21.272 1.00 91.44 73 PRO A C 1
ATOM 607 O O . PRO A 1 73 ? 7.724 -8.332 -20.605 1.00 91.44 73 PRO A O 1
ATOM 610 N N . LEU A 1 74 ? 9.814 -8.526 -21.425 1.00 91.44 74 LEU A N 1
ATOM 611 C CA . LEU A 1 74 ? 10.303 -7.313 -20.770 1.00 91.44 74 LEU A CA 1
ATOM 612 C C . LEU A 1 74 ? 9.549 -6.067 -21.255 1.00 91.44 74 LEU A C 1
ATOM 614 O O . LEU A 1 74 ? 9.086 -5.273 -20.439 1.00 91.44 74 LEU A O 1
ATOM 618 N N . LEU A 1 75 ? 9.377 -5.906 -22.571 1.00 90.56 75 LEU A N 1
ATOM 619 C CA . LEU A 1 75 ? 8.648 -4.772 -23.146 1.00 90.56 75 LEU A CA 1
ATOM 620 C C . LEU A 1 75 ? 7.171 -4.771 -22.740 1.00 90.56 75 LEU A C 1
ATOM 622 O O . LEU A 1 75 ? 6.631 -3.711 -22.421 1.00 90.56 75 LEU A O 1
ATOM 626 N N . ILE A 1 76 ? 6.531 -5.944 -22.708 1.00 91.06 76 ILE A N 1
ATOM 627 C CA . ILE A 1 76 ? 5.157 -6.086 -22.208 1.00 91.06 76 ILE A CA 1
ATOM 628 C C . ILE A 1 76 ? 5.091 -5.659 -20.740 1.00 91.06 76 ILE A C 1
ATOM 630 O O . ILE A 1 76 ? 4.205 -4.888 -20.378 1.00 91.06 76 ILE A O 1
ATOM 634 N N . SER A 1 77 ? 6.034 -6.104 -19.906 1.00 91.00 77 SER A N 1
ATOM 635 C CA . SER A 1 77 ? 6.094 -5.711 -18.496 1.00 91.00 77 SER A CA 1
ATOM 636 C C . SER A 1 77 ? 6.212 -4.195 -18.333 1.00 91.00 77 SER A C 1
ATOM 638 O O . SER A 1 77 ? 5.383 -3.586 -17.659 1.00 91.00 77 SER A O 1
ATOM 640 N N . ILE A 1 78 ? 7.170 -3.568 -19.027 1.00 89.19 78 ILE A N 1
ATOM 641 C CA . ILE A 1 78 ? 7.373 -2.111 -19.033 1.00 89.19 78 ILE A CA 1
ATOM 642 C C . ILE A 1 78 ? 6.088 -1.381 -19.427 1.00 89.19 78 ILE A C 1
ATOM 644 O O . ILE A 1 78 ? 5.671 -0.438 -18.755 1.00 89.19 78 ILE A O 1
ATOM 648 N N . TYR A 1 79 ? 5.448 -1.820 -20.511 1.00 89.12 79 TYR A N 1
ATOM 649 C CA . TYR A 1 79 ? 4.217 -1.214 -21.002 1.00 89.12 79 TYR A CA 1
ATOM 650 C C . TYR A 1 79 ? 3.076 -1.314 -19.983 1.00 89.12 79 TYR A C 1
ATOM 652 O O . TYR A 1 79 ? 2.408 -0.314 -19.719 1.00 89.12 79 TYR A O 1
ATOM 660 N N . LEU A 1 80 ? 2.865 -2.497 -19.398 1.00 88.69 80 LEU A N 1
ATOM 661 C CA . LEU A 1 80 ? 1.829 -2.715 -18.389 1.00 88.69 80 LEU A CA 1
ATOM 662 C C . LEU A 1 80 ? 2.086 -1.878 -17.133 1.00 88.69 80 LEU A C 1
ATOM 664 O O . LEU A 1 80 ? 1.157 -1.267 -16.618 1.00 88.69 80 LEU A O 1
ATOM 668 N N . VAL A 1 81 ? 3.342 -1.784 -16.689 1.00 87.50 81 VAL A N 1
ATOM 669 C CA . VAL A 1 81 ? 3.731 -0.938 -15.556 1.00 87.50 81 VAL A CA 1
ATOM 670 C C . VAL A 1 81 ? 3.384 0.527 -15.823 1.00 87.50 81 VAL A C 1
ATOM 672 O O . VAL A 1 81 ? 2.764 1.170 -14.979 1.00 87.50 81 VAL A O 1
ATOM 675 N N . PHE A 1 82 ? 3.716 1.061 -17.000 1.00 85.69 82 PHE A N 1
ATOM 676 C CA . PHE A 1 82 ? 3.331 2.429 -17.347 1.00 85.69 82 PHE A CA 1
ATOM 677 C C . PHE A 1 82 ? 1.815 2.619 -17.383 1.00 85.69 82 PHE A C 1
ATOM 679 O O . PHE A 1 82 ? 1.311 3.585 -16.818 1.00 85.69 82 PHE A O 1
ATOM 686 N N . LYS A 1 83 ? 1.092 1.690 -18.015 1.00 84.00 83 LYS A N 1
ATOM 687 C CA . LYS A 1 83 ? -0.366 1.751 -18.145 1.00 84.00 83 LYS A CA 1
ATOM 688 C C . LYS A 1 83 ? -1.066 1.748 -16.784 1.00 84.00 83 LYS A C 1
ATOM 690 O O . LYS A 1 83 ? -1.951 2.568 -16.560 1.00 84.00 83 LYS A O 1
ATOM 695 N N . ASP A 1 84 ? -0.647 0.875 -15.874 1.00 80.00 84 ASP A N 1
ATOM 696 C CA . ASP A 1 84 ? -1.265 0.738 -14.550 1.00 80.00 84 ASP A CA 1
ATOM 697 C C . ASP A 1 84 ? -0.953 1.926 -13.622 1.00 80.00 84 ASP A C 1
ATOM 699 O O . ASP A 1 84 ? -1.675 2.168 -12.655 1.00 80.00 84 ASP A O 1
ATOM 703 N N . ASN A 1 85 ? 0.111 2.682 -13.914 1.00 79.38 85 ASN A N 1
ATOM 704 C CA . ASN A 1 85 ? 0.515 3.858 -13.141 1.00 79.38 85 ASN A CA 1
ATOM 705 C C . ASN A 1 85 ? 0.119 5.200 -13.795 1.00 79.38 85 ASN A C 1
ATOM 707 O O . ASN A 1 85 ? 0.319 6.242 -13.169 1.00 79.38 85 ASN A O 1
ATOM 711 N N . ASP A 1 86 ? -0.442 5.195 -15.012 1.00 76.25 86 ASP A N 1
ATOM 712 C CA . ASP A 1 86 ? -0.909 6.398 -15.727 1.00 76.25 86 ASP A CA 1
ATOM 713 C C . ASP A 1 86 ? -2.107 7.041 -15.016 1.00 76.25 86 ASP A C 1
ATOM 715 O O . ASP A 1 86 ? -2.062 8.214 -14.661 1.00 76.25 86 ASP A O 1
ATOM 719 N N . ASN A 1 87 ? -3.133 6.241 -14.712 1.00 69.06 87 ASN A N 1
ATOM 720 C CA . ASN A 1 87 ? -4.300 6.629 -13.917 1.00 69.06 87 ASN A CA 1
ATOM 721 C C . ASN A 1 87 ? -4.494 5.584 -12.820 1.00 69.06 87 ASN A C 1
ATOM 723 O O . ASN A 1 87 ? -5.313 4.667 -12.938 1.00 69.06 87 ASN A O 1
ATOM 727 N N . ARG A 1 88 ? -3.672 5.668 -11.772 1.00 67.25 88 ARG A N 1
ATOM 728 C CA . ARG A 1 88 ? -3.700 4.678 -10.705 1.00 67.25 88 ARG A CA 1
ATOM 729 C C . ARG A 1 88 ? -4.941 4.894 -9.849 1.00 67.25 88 ARG A C 1
ATOM 731 O O . ARG A 1 88 ? -5.094 5.920 -9.195 1.00 67.25 88 ARG A O 1
ATOM 738 N N . LYS A 1 89 ? -5.807 3.888 -9.802 1.00 62.53 89 LYS A N 1
ATOM 739 C CA . LYS A 1 89 ? -6.852 3.813 -8.781 1.00 62.53 89 LYS A CA 1
ATOM 740 C C . LYS A 1 89 ? -6.228 3.329 -7.489 1.00 62.53 89 LYS A C 1
ATOM 742 O O . LYS A 1 89 ? -5.494 2.335 -7.491 1.00 62.53 89 LYS A O 1
ATOM 747 N N . VAL A 1 90 ? -6.517 4.006 -6.386 1.00 61.97 90 VAL A N 1
ATOM 748 C CA . VAL A 1 90 ? -6.263 3.396 -5.085 1.00 61.97 90 VAL A CA 1
ATOM 749 C C . VAL A 1 90 ? -7.202 2.204 -4.987 1.00 61.97 90 VAL A C 1
ATOM 751 O O . VAL A 1 90 ? -8.413 2.360 -5.109 1.00 61.97 90 VAL A O 1
ATOM 754 N N . VAL A 1 91 ? -6.639 0.998 -4.883 1.00 59.41 91 VAL A N 1
ATOM 755 C CA . VAL A 1 91 ? -7.443 -0.226 -4.886 1.00 59.41 91 VAL A CA 1
ATOM 756 C C . VAL A 1 91 ? -8.417 -0.157 -3.722 1.00 59.41 91 VAL A C 1
ATOM 758 O O . VAL A 1 91 ? -8.022 -0.079 -2.559 1.00 59.41 91 VAL A O 1
ATOM 761 N N . PHE A 1 92 ? -9.698 -0.185 -4.057 1.00 58.94 92 PHE A N 1
ATOM 762 C CA . PHE A 1 92 ? -10.758 -0.166 -3.080 1.00 58.94 92 PHE A CA 1
ATOM 763 C C . PHE A 1 92 ? -10.963 -1.571 -2.525 1.00 58.94 92 PHE A C 1
ATOM 765 O O . PHE A 1 92 ? -11.437 -2.471 -3.217 1.00 58.94 92 PHE A O 1
ATOM 772 N N . LYS A 1 93 ? -10.590 -1.756 -1.261 1.00 64.12 93 LYS A N 1
ATOM 773 C CA . LYS A 1 93 ? -10.931 -2.942 -0.479 1.00 64.12 93 LYS A CA 1
ATOM 774 C C . LYS A 1 93 ? -11.652 -2.471 0.780 1.00 64.12 93 LYS A C 1
ATOM 776 O O . LYS A 1 93 ? -11.010 -2.181 1.788 1.00 64.12 93 LYS A O 1
ATOM 781 N N . ARG A 1 94 ? -12.979 -2.322 0.699 1.00 65.69 94 ARG A N 1
ATOM 782 C CA . ARG A 1 94 ? -13.801 -1.956 1.861 1.00 65.69 94 ARG A CA 1
ATOM 783 C C . ARG A 1 94 ? -13.872 -3.144 2.815 1.00 65.69 94 ARG A C 1
ATOM 785 O O . ARG A 1 94 ? -14.489 -4.154 2.507 1.00 65.69 94 ARG A O 1
ATOM 792 N N . SER A 1 95 ? -13.214 -2.998 3.959 1.00 71.94 95 SER A N 1
ATOM 793 C CA . SER A 1 95 ? -13.258 -3.947 5.079 1.00 71.94 95 SER A CA 1
ATOM 794 C C . SER A 1 95 ? -14.246 -3.533 6.166 1.00 71.94 95 SER A C 1
ATOM 796 O O . SER A 1 95 ? -14.563 -4.304 7.059 1.00 71.94 95 SER A O 1
ATOM 798 N N . ALA A 1 96 ? -14.599 -2.254 6.155 1.00 84.12 96 ALA A N 1
ATOM 799 C CA . ALA A 1 96 ? -15.365 -1.550 7.164 1.00 84.12 96 ALA A CA 1
ATOM 800 C C . ALA A 1 96 ? -15.905 -0.270 6.522 1.00 84.12 96 ALA A C 1
ATOM 802 O O . ALA A 1 96 ? -15.288 0.270 5.595 1.00 84.12 96 ALA A O 1
ATOM 803 N N . ARG A 1 97 ? -17.017 0.251 7.015 1.00 87.81 97 ARG A N 1
ATOM 804 C CA . ARG A 1 97 ? -17.490 1.580 6.636 1.00 87.81 97 ARG A CA 1
ATOM 805 C C . ARG A 1 97 ? -16.785 2.597 7.534 1.00 87.81 97 ARG A C 1
ATOM 807 O O . ARG A 1 97 ? -16.650 2.378 8.732 1.00 87.81 97 ARG A O 1
ATOM 814 N N . VAL A 1 98 ? -16.228 3.644 6.931 1.00 87.38 98 VAL A N 1
ATOM 815 C CA . VAL A 1 98 ? -15.478 4.697 7.631 1.00 87.38 98 VAL A CA 1
ATOM 816 C C . VAL A 1 98 ? -16.144 6.014 7.294 1.00 87.38 98 VAL A C 1
ATOM 818 O O . VAL A 1 98 ? -16.334 6.310 6.115 1.00 87.38 98 VAL A O 1
ATOM 821 N N . TYR A 1 99 ? -16.459 6.797 8.316 1.00 87.44 99 TYR A N 1
ATOM 822 C CA . TYR A 1 99 ? -17.123 8.079 8.158 1.00 87.44 99 TYR A CA 1
ATOM 823 C C . TYR A 1 99 ? -16.390 9.157 8.937 1.00 87.44 99 TYR A C 1
ATOM 825 O O . TYR A 1 99 ? -15.919 8.918 10.048 1.00 87.44 99 TYR A O 1
ATOM 833 N N . LEU A 1 100 ? -16.348 10.358 8.370 1.00 84.62 100 LEU A N 1
ATOM 834 C CA . LEU A 1 100 ? -16.088 11.564 9.145 1.00 84.62 100 LEU A CA 1
ATOM 835 C C . LEU A 1 100 ? -17.399 11.981 9.823 1.00 84.62 100 LEU A C 1
ATOM 837 O O . LEU A 1 100 ? -18.398 12.214 9.135 1.00 84.62 100 LEU A O 1
ATOM 841 N N . ASN A 1 101 ? -17.384 12.065 11.150 1.00 78.56 101 ASN A N 1
ATOM 842 C CA . ASN A 1 101 ? -18.485 12.587 11.944 1.00 78.56 101 ASN A CA 1
ATOM 843 C C . ASN A 1 101 ? -18.381 14.114 11.978 1.00 78.56 101 ASN A C 1
ATOM 845 O O . ASN A 1 101 ? -17.698 14.687 12.818 1.00 78.56 101 ASN A O 1
ATOM 849 N N . SER A 1 102 ? -19.005 14.772 11.002 1.00 70.31 102 SER A N 1
ATOM 850 C CA . SER A 1 102 ? -19.273 16.210 11.093 1.00 70.31 102 SER A CA 1
ATOM 851 C C . SER A 1 102 ? -20.640 16.390 11.744 1.00 70.31 102 SER A C 1
ATOM 853 O O . SER A 1 102 ? -21.539 15.638 11.374 1.00 70.31 102 SER A O 1
ATOM 855 N N . ASP A 1 103 ? -20.812 17.375 12.636 1.00 61.09 103 ASP A N 1
ATOM 856 C CA . ASP A 1 103 ? -21.972 17.624 13.532 1.00 61.09 103 ASP A CA 1
ATOM 857 C C . ASP A 1 103 ? -23.391 17.502 12.927 1.00 61.09 103 ASP A C 1
ATOM 859 O O . ASP A 1 103 ? -24.395 17.577 13.633 1.00 61.09 103 ASP A O 1
ATOM 863 N N . VAL A 1 104 ? -23.509 17.337 11.609 1.00 61.12 104 VAL A N 1
ATOM 864 C CA . VAL A 1 104 ? -24.767 17.267 10.866 1.00 61.12 104 VAL A CA 1
ATOM 865 C C . VAL A 1 104 ? -24.863 16.029 9.954 1.00 61.12 104 VAL A C 1
ATOM 867 O O . VAL A 1 104 ? -25.977 15.641 9.600 1.00 61.12 104 VAL A O 1
ATOM 870 N N . LYS A 1 105 ? -23.747 15.408 9.526 1.00 74.50 105 LYS A N 1
ATOM 871 C CA . LYS A 1 105 ? -23.736 14.293 8.550 1.00 74.50 105 LYS A CA 1
ATOM 872 C C . LYS A 1 105 ? -22.504 13.388 8.666 1.00 74.50 105 LYS A C 1
ATOM 874 O O . LYS A 1 105 ? -21.381 13.870 8.816 1.00 74.50 105 LYS A O 1
ATOM 879 N N . LEU A 1 106 ? -22.726 12.091 8.432 1.00 80.19 106 LEU A N 1
ATOM 880 C CA . LEU A 1 106 ? -21.678 11.114 8.133 1.00 80.19 106 LEU A CA 1
ATOM 881 C C . LEU A 1 106 ? -21.225 11.276 6.677 1.00 80.19 106 LEU A C 1
ATOM 883 O O . LEU A 1 106 ? -22.038 11.189 5.754 1.00 80.19 106 LEU A O 1
ATOM 887 N N . ILE A 1 107 ? -19.933 11.528 6.469 1.00 81.19 107 ILE A N 1
ATOM 888 C CA . ILE A 1 107 ? -19.345 11.691 5.132 1.00 81.19 107 ILE A CA 1
ATOM 889 C C . ILE A 1 107 ? -18.511 10.452 4.809 1.00 81.19 107 ILE A C 1
ATOM 891 O O . ILE A 1 107 ? -17.592 10.130 5.558 1.00 81.19 107 ILE A O 1
ATOM 895 N N . GLU A 1 108 ? -18.806 9.781 3.693 1.00 83.19 108 GLU A N 1
ATOM 896 C CA . GLU A 1 108 ? -17.989 8.675 3.176 1.00 83.19 108 GLU A CA 1
ATOM 897 C C . GLU A 1 108 ? -16.759 9.184 2.399 1.00 83.19 108 GLU A C 1
ATOM 899 O O . GLU A 1 108 ? -16.833 10.237 1.755 1.00 83.19 108 GLU A O 1
ATOM 904 N N . PRO A 1 109 ? -15.639 8.438 2.415 1.00 83.75 109 PRO A N 1
ATOM 905 C CA . PRO A 1 109 ? -14.477 8.731 1.586 1.00 83.75 109 PRO A CA 1
ATOM 906 C C . PRO A 1 109 ? -14.715 8.373 0.112 1.00 83.75 109 PRO A C 1
ATOM 908 O O . PRO A 1 109 ? -15.582 7.561 -0.218 1.00 83.75 109 PRO A O 1
ATOM 911 N N . GLY A 1 110 ? -13.910 8.963 -0.769 1.00 76.38 110 GLY A N 1
ATOM 912 C CA . GLY A 1 110 ? -13.983 8.764 -2.214 1.00 76.38 110 GLY A CA 1
ATOM 913 C C . GLY A 1 110 ? -13.191 7.564 -2.742 1.00 76.38 110 GLY A C 1
ATOM 914 O O . GLY A 1 110 ? -12.382 6.943 -2.046 1.00 76.38 110 GLY A O 1
ATOM 915 N N . ASP A 1 111 ? -13.379 7.305 -4.037 1.00 67.25 111 ASP A N 1
ATOM 916 C CA . ASP A 1 111 ? -12.717 6.237 -4.806 1.00 67.25 111 ASP A CA 1
ATOM 917 C C . ASP A 1 111 ? -11.617 6.780 -5.736 1.00 67.25 111 ASP A C 1
ATOM 919 O O . ASP A 1 111 ? -11.397 6.269 -6.839 1.00 67.25 111 ASP A O 1
ATOM 923 N N . ASP A 1 112 ? -10.960 7.869 -5.326 1.00 65.25 112 ASP A N 1
ATOM 924 C CA . ASP A 1 112 ? -10.227 8.714 -6.265 1.00 65.25 112 ASP A CA 1
ATOM 925 C C . ASP A 1 112 ? -9.044 8.010 -6.966 1.00 65.25 112 ASP A C 1
ATOM 927 O O . ASP A 1 112 ? -8.368 7.112 -6.444 1.00 65.25 112 ASP A O 1
ATOM 931 N N . THR A 1 113 ? -8.819 8.431 -8.208 1.00 59.94 113 THR A N 1
ATOM 932 C CA . THR A 1 113 ? -7.766 7.953 -9.102 1.00 59.94 113 THR A CA 1
ATOM 933 C C . THR A 1 113 ? -6.663 9.002 -9.144 1.00 59.94 113 THR A C 1
ATOM 935 O O . THR A 1 113 ? -6.861 10.065 -9.720 1.00 59.94 113 THR A O 1
ATOM 938 N N . TYR A 1 114 ? -5.476 8.712 -8.608 1.00 65.44 114 TYR A N 1
ATOM 939 C CA . TYR A 1 114 ? -4.330 9.610 -8.768 1.00 65.44 114 TYR A CA 1
ATOM 940 C C . TYR A 1 114 ? -3.398 9.090 -9.870 1.00 65.44 114 TYR A C 1
ATOM 942 O O . TYR A 1 114 ? -2.940 7.948 -9.867 1.00 65.44 114 TYR A O 1
ATOM 950 N N . GLY A 1 115 ? -3.091 9.922 -10.861 1.00 61.44 115 GLY A N 1
ATOM 951 C CA . GLY A 1 115 ? -2.180 9.548 -11.940 1.00 61.44 115 GLY A CA 1
ATOM 952 C C . GLY A 1 115 ? -0.726 9.876 -11.605 1.00 61.44 115 GLY A C 1
ATOM 953 O O . GLY A 1 115 ? -0.266 10.979 -11.888 1.00 61.44 115 GLY A O 1
ATOM 954 N N . PHE A 1 116 ? 0.032 8.935 -11.023 1.00 67.00 116 PHE A N 1
ATOM 955 C CA . PHE A 1 116 ? 1.461 9.165 -10.730 1.00 67.00 116 PHE A CA 1
ATOM 956 C C . PHE A 1 116 ? 2.278 9.408 -12.010 1.00 67.00 116 PHE A C 1
ATOM 958 O O . PHE A 1 116 ? 3.149 10.281 -12.055 1.00 67.00 116 PHE A O 1
ATOM 965 N N . LEU A 1 117 ? 1.973 8.648 -13.064 1.00 72.62 117 LEU A N 1
ATOM 966 C CA . LEU A 1 117 ? 2.559 8.794 -14.394 1.00 72.62 117 LEU A CA 1
ATOM 967 C C . LEU A 1 117 ? 1.566 9.405 -15.384 1.00 72.62 117 LEU A C 1
ATOM 969 O O . LEU A 1 117 ? 1.654 9.112 -16.575 1.00 72.62 117 LEU A O 1
ATOM 973 N N . HIS A 1 118 ? 0.645 10.247 -14.905 1.00 74.50 118 HIS A N 1
ATOM 974 C CA . HIS A 1 118 ? -0.352 10.882 -15.757 1.00 74.50 118 HIS A CA 1
ATOM 975 C C . HIS A 1 118 ? 0.309 11.511 -16.991 1.00 74.50 118 HIS A C 1
ATOM 977 O O . HIS A 1 118 ? 1.302 12.238 -16.887 1.00 74.50 118 HIS A O 1
ATOM 983 N N . ASN A 1 119 ? -0.218 11.196 -18.175 1.00 72.19 119 ASN A N 1
ATOM 984 C CA . ASN A 1 119 ? 0.284 11.681 -19.461 1.00 72.19 119 ASN A CA 1
ATOM 985 C C . ASN A 1 119 ? 1.722 11.249 -19.803 1.00 72.19 119 ASN A C 1
ATOM 987 O O . ASN A 1 119 ? 2.363 11.891 -20.649 1.00 72.19 119 ASN A O 1
ATOM 991 N N . TYR A 1 120 ? 2.236 10.145 -19.237 1.00 78.94 120 TYR A N 1
ATOM 992 C CA . TYR A 1 120 ? 3.602 9.668 -19.510 1.00 78.94 120 TYR A CA 1
ATOM 993 C C . TYR A 1 120 ? 3.900 9.560 -21.005 1.00 78.94 120 TYR A C 1
ATOM 995 O O . TYR A 1 120 ? 4.999 9.886 -21.441 1.00 78.94 120 TYR A O 1
ATOM 1003 N N . ARG A 1 121 ? 2.918 9.151 -21.821 1.00 80.50 121 ARG A N 1
ATOM 1004 C CA . ARG A 1 121 ? 3.080 9.016 -23.274 1.00 80.50 121 ARG A CA 1
ATOM 1005 C C . ARG A 1 121 ? 3.379 10.355 -23.944 1.00 80.50 121 ARG A C 1
ATOM 1007 O O . ARG A 1 121 ? 4.229 10.413 -24.830 1.00 80.50 121 ARG A O 1
ATOM 1014 N N . SER A 1 122 ? 2.677 11.414 -23.544 1.00 82.88 122 SER A N 1
ATOM 1015 C CA . SER A 1 122 ? 2.904 12.765 -24.064 1.00 82.88 122 SER A CA 1
ATOM 1016 C C . SER A 1 122 ? 4.250 13.295 -23.576 1.00 82.88 122 SER A C 1
ATOM 1018 O O . SER A 1 122 ? 5.085 13.710 -24.378 1.00 82.88 122 SER A O 1
ATOM 1020 N N . ARG A 1 123 ? 4.521 13.162 -22.271 1.00 81.31 123 ARG A N 1
ATOM 1021 C CA . ARG A 1 123 ? 5.763 13.644 -21.664 1.00 81.31 123 ARG A CA 1
ATOM 1022 C C . ARG A 1 123 ? 6.994 12.947 -22.238 1.00 81.31 123 ARG A C 1
ATOM 1024 O O . ARG A 1 123 ? 7.935 13.610 -22.656 1.00 81.31 123 ARG A O 1
ATOM 1031 N N . MET A 1 124 ? 6.965 11.621 -22.349 1.00 85.31 124 MET A N 1
ATOM 1032 C CA . MET A 1 124 ? 8.051 10.826 -22.921 1.00 85.31 124 MET A CA 1
ATOM 1033 C C . MET A 1 124 ? 8.316 11.174 -24.393 1.00 85.31 124 MET A C 1
ATOM 1035 O O . MET A 1 124 ? 9.467 11.130 -24.817 1.00 85.31 124 MET A O 1
ATOM 1039 N N . ARG A 1 125 ? 7.293 11.564 -25.169 1.00 85.31 125 ARG A N 1
ATOM 1040 C CA . ARG A 1 125 ? 7.479 12.084 -26.537 1.00 85.31 125 ARG A CA 1
ATOM 1041 C C . ARG A 1 125 ? 8.149 13.457 -26.558 1.00 85.31 125 ARG A C 1
ATOM 1043 O O . ARG A 1 125 ? 8.951 13.704 -27.447 1.00 85.31 125 ARG A O 1
ATOM 1050 N N . GLN A 1 126 ? 7.829 14.327 -25.600 1.00 84.50 126 GLN A N 1
ATOM 1051 C CA . GLN A 1 126 ? 8.372 15.687 -25.528 1.00 84.50 126 GLN A CA 1
ATOM 1052 C C . GLN A 1 126 ? 9.845 15.714 -25.112 1.00 84.50 126 GLN A C 1
ATOM 1054 O O . GLN A 1 126 ? 10.646 16.391 -25.746 1.00 84.50 126 GLN A O 1
ATOM 1059 N N . ILE A 1 127 ? 10.205 14.988 -24.049 1.00 83.69 127 ILE A N 1
ATOM 1060 C CA . ILE A 1 127 ? 11.561 15.048 -23.471 1.00 83.69 127 ILE A CA 1
ATOM 1061 C C . ILE A 1 127 ? 12.425 13.834 -23.833 1.00 83.69 127 ILE A C 1
ATOM 1063 O O . ILE A 1 127 ? 13.615 13.799 -23.533 1.00 83.69 127 ILE A O 1
ATOM 1067 N N . GLY A 1 128 ? 11.842 12.828 -24.484 1.00 85.81 128 GLY A N 1
ATOM 1068 C CA . GLY A 1 128 ? 12.498 11.565 -24.799 1.00 85.81 128 GLY A CA 1
ATOM 1069 C C . GLY A 1 128 ? 12.561 10.596 -23.605 1.00 85.81 128 GLY A C 1
ATOM 1070 O O . GLY A 1 128 ? 12.519 11.007 -22.441 1.00 85.81 128 GLY A O 1
ATOM 1071 N N . PRO A 1 129 ? 12.717 9.284 -23.866 1.00 82.19 129 PRO A N 1
ATOM 1072 C CA . PRO A 1 129 ? 12.684 8.249 -22.832 1.00 82.19 129 PRO A CA 1
ATOM 1073 C C . PRO A 1 129 ? 13.775 8.445 -21.778 1.00 82.19 129 PRO A C 1
ATOM 1075 O O . PRO A 1 129 ? 13.483 8.423 -20.587 1.00 82.19 129 PRO A O 1
ATOM 1078 N N . LYS A 1 130 ? 15.016 8.731 -22.190 1.00 85.19 130 LYS A N 1
ATOM 1079 C CA . LYS A 1 130 ? 16.153 8.928 -21.274 1.00 85.19 130 LYS A CA 1
ATOM 1080 C C . LYS A 1 130 ? 15.879 9.994 -20.207 1.00 85.19 130 LYS A C 1
ATOM 1082 O O . LYS A 1 130 ? 16.146 9.759 -19.032 1.00 85.19 130 LYS A O 1
ATOM 1087 N N . TYR A 1 131 ? 15.385 11.166 -20.607 1.00 84.44 131 TYR A N 1
ATOM 1088 C CA . TYR A 1 131 ? 15.110 12.256 -19.667 1.00 84.44 131 TYR A CA 1
ATOM 1089 C C . TYR A 1 131 ? 13.850 11.997 -18.850 1.00 84.44 131 TYR A C 1
ATOM 1091 O O . TYR A 1 131 ? 13.816 12.347 -17.677 1.00 84.44 131 TYR A O 1
ATOM 1099 N N . PHE A 1 132 ? 12.863 11.313 -19.424 1.00 85.31 132 PHE A N 1
ATOM 1100 C CA . PHE A 1 132 ? 11.669 10.915 -18.694 1.00 85.31 132 PHE A CA 1
ATOM 1101 C C . PHE A 1 132 ? 11.963 9.929 -17.559 1.00 85.31 132 PHE A C 1
ATOM 1103 O O . PHE A 1 132 ? 11.503 10.143 -16.442 1.00 85.31 132 PHE A O 1
ATOM 1110 N N . PHE A 1 133 ? 12.798 8.910 -17.789 1.00 83.38 133 PHE A N 1
ATOM 1111 C CA . PHE A 1 133 ? 13.247 8.027 -16.707 1.00 83.38 133 PHE A CA 1
ATOM 1112 C C . PHE A 1 133 ? 13.991 8.813 -15.621 1.00 83.38 133 PHE A C 1
ATOM 1114 O O . PHE A 1 133 ? 13.696 8.646 -14.441 1.00 83.38 133 PHE A O 1
ATOM 1121 N N . LYS A 1 134 ? 14.892 9.735 -15.995 1.00 84.00 134 LYS A N 1
ATOM 1122 C CA . LYS A 1 134 ? 15.560 10.617 -15.021 1.00 84.00 134 LYS A CA 1
ATOM 1123 C C . LYS A 1 134 ? 14.569 11.453 -14.207 1.00 84.00 134 LYS A C 1
ATOM 1125 O O . LYS A 1 134 ? 14.759 11.593 -13.004 1.00 84.00 134 LYS A O 1
ATOM 1130 N N . GLU A 1 135 ? 13.529 11.991 -14.844 1.00 82.06 135 GLU A N 1
ATOM 1131 C CA . GLU A 1 135 ? 12.467 12.742 -14.168 1.00 82.06 135 GLU A CA 1
ATOM 1132 C C . GLU A 1 135 ? 11.715 11.850 -13.170 1.00 82.06 135 GLU A C 1
ATOM 1134 O O . GLU A 1 135 ? 11.516 12.250 -12.028 1.00 82.06 135 GLU A O 1
ATOM 1139 N N . ILE A 1 136 ? 11.375 10.618 -13.557 1.00 80.69 136 ILE A N 1
ATOM 1140 C CA . ILE A 1 136 ? 10.732 9.636 -12.678 1.00 80.69 136 ILE A CA 1
ATOM 1141 C C . ILE A 1 136 ? 11.590 9.351 -11.425 1.00 80.69 136 ILE A C 1
ATOM 1143 O O . ILE A 1 136 ? 11.067 9.376 -10.311 1.00 80.69 136 ILE A O 1
ATOM 1147 N N . PHE A 1 137 ? 12.898 9.122 -11.580 1.00 81.19 137 PHE A N 1
ATOM 1148 C CA . PHE A 1 137 ? 13.805 8.916 -10.439 1.00 81.19 137 PHE A CA 1
ATOM 1149 C C . PHE A 1 137 ? 13.968 10.181 -9.581 1.00 81.19 137 PHE A C 1
ATOM 1151 O O . PHE A 1 137 ? 14.066 10.104 -8.357 1.00 81.19 137 PHE A O 1
ATOM 1158 N N . ALA A 1 138 ? 13.962 11.366 -10.198 1.00 81.88 138 ALA A N 1
ATOM 1159 C CA . ALA A 1 138 ? 13.992 12.625 -9.459 1.00 81.88 138 ALA A CA 1
ATOM 1160 C C . ALA A 1 138 ? 12.734 12.804 -8.593 1.00 81.88 138 ALA A C 1
ATOM 1162 O O . ALA A 1 138 ? 12.852 13.203 -7.434 1.00 81.88 138 ALA A O 1
ATOM 1163 N N . ARG A 1 139 ? 11.552 12.438 -9.115 1.00 82.94 139 ARG A N 1
ATOM 1164 C CA . ARG A 1 139 ? 10.290 12.451 -8.359 1.00 82.94 139 ARG A CA 1
ATOM 1165 C C . ARG A 1 139 ? 10.378 11.592 -7.104 1.00 82.94 139 ARG A C 1
ATOM 1167 O O . ARG A 1 139 ? 9.987 12.056 -6.045 1.00 82.94 139 ARG A O 1
ATOM 1174 N N . GLU A 1 140 ? 10.925 10.379 -7.185 1.00 79.12 140 GLU A N 1
ATOM 1175 C CA . GLU A 1 140 ? 11.110 9.509 -6.013 1.00 79.12 140 GLU A CA 1
ATOM 1176 C C . GLU A 1 140 ? 11.954 10.168 -4.918 1.00 79.12 140 GLU A C 1
ATOM 1178 O O . GLU A 1 140 ? 11.542 10.204 -3.757 1.00 79.12 140 GLU A O 1
ATOM 1183 N N . LYS A 1 141 ? 13.105 10.740 -5.288 1.00 83.25 141 LYS A N 1
ATOM 1184 C CA . LYS A 1 141 ? 13.973 11.431 -4.329 1.00 83.25 141 LYS A CA 1
ATOM 1185 C C . LYS A 1 141 ? 13.250 12.605 -3.666 1.00 83.25 141 LYS A C 1
ATOM 1187 O O . LYS A 1 141 ? 13.338 12.765 -2.450 1.00 83.25 141 LYS A O 1
ATOM 1192 N N . SER A 1 142 ? 12.516 13.399 -4.446 1.00 84.12 142 SER A N 1
ATOM 1193 C CA . SER A 1 142 ? 11.700 14.493 -3.914 1.00 84.12 142 SER A CA 1
ATOM 1194 C C . SER A 1 142 ? 10.551 13.995 -3.041 1.00 84.12 142 SER A C 1
ATOM 1196 O O . SER A 1 142 ? 10.287 14.606 -2.018 1.00 84.12 142 SER A O 1
ATOM 1198 N N . ASN A 1 143 ? 9.902 12.881 -3.387 1.00 85.12 143 ASN A N 1
ATOM 1199 C CA . ASN A 1 143 ? 8.822 12.291 -2.591 1.00 85.12 143 ASN A CA 1
ATOM 1200 C C . ASN A 1 143 ? 9.318 11.816 -1.226 1.00 85.12 143 ASN A C 1
ATOM 1202 O O . ASN A 1 143 ? 8.623 12.001 -0.235 1.00 85.12 143 ASN A O 1
ATOM 1206 N N . LYS A 1 144 ? 10.530 11.254 -1.157 1.00 84.62 144 LYS A N 1
ATOM 1207 C CA . LYS A 1 144 ? 11.152 10.903 0.122 1.00 84.62 144 LYS A CA 1
ATOM 1208 C C . LYS A 1 144 ? 11.406 12.143 0.987 1.00 84.62 144 LYS A C 1
ATOM 1210 O O . LYS A 1 144 ? 11.038 12.138 2.151 1.00 84.62 144 LYS A O 1
ATOM 1215 N N . ALA A 1 145 ? 11.949 13.213 0.406 1.00 85.88 145 ALA A N 1
ATOM 1216 C CA . ALA A 1 145 ? 12.153 14.469 1.132 1.00 85.88 145 ALA A CA 1
ATOM 1217 C C . ALA A 1 145 ? 10.824 15.120 1.569 1.00 85.88 145 ALA A C 1
ATOM 1219 O O . ALA A 1 145 ? 10.705 15.604 2.685 1.00 85.88 145 ALA A O 1
ATOM 1220 N N . LEU A 1 146 ? 9.799 15.086 0.712 1.00 88.19 146 LEU A N 1
ATOM 1221 C CA . LEU A 1 146 ? 8.446 15.548 1.042 1.00 88.19 146 LEU A CA 1
ATOM 1222 C C . LEU A 1 146 ? 7.824 14.739 2.187 1.00 88.19 146 LEU A C 1
ATOM 1224 O O . LEU A 1 146 ? 7.107 15.297 3.009 1.00 88.19 146 LEU A O 1
ATOM 1228 N N . ALA A 1 147 ? 8.086 13.432 2.227 1.00 88.50 147 ALA A N 1
ATOM 1229 C CA . ALA A 1 147 ? 7.624 12.540 3.283 1.00 88.50 147 ALA A CA 1
ATOM 1230 C C . ALA A 1 147 ? 8.282 12.867 4.629 1.00 88.50 147 ALA A C 1
ATOM 1232 O O . ALA A 1 147 ? 7.586 12.934 5.640 1.00 88.50 147 ALA A O 1
ATOM 1233 N N . ASP A 1 148 ? 9.591 13.134 4.623 1.00 89.56 148 ASP A N 1
ATOM 1234 C CA . ASP A 1 148 ? 10.317 13.605 5.805 1.00 89.56 148 ASP A CA 1
ATOM 1235 C C . ASP A 1 148 ? 9.741 14.951 6.294 1.00 89.56 148 ASP A C 1
ATOM 1237 O O . ASP A 1 148 ? 9.393 15.086 7.465 1.00 89.56 148 ASP A O 1
ATOM 1241 N N . ASN A 1 149 ? 9.515 15.909 5.386 1.00 86.56 149 ASN A N 1
ATOM 1242 C CA . ASN A 1 149 ? 8.951 17.220 5.728 1.00 86.56 149 ASN A CA 1
ATOM 1243 C C . ASN A 1 149 ? 7.523 17.148 6.285 1.00 86.56 149 ASN A C 1
ATOM 1245 O O . ASN A 1 149 ? 7.158 17.965 7.121 1.00 86.56 149 ASN A O 1
ATOM 1249 N N . LEU A 1 150 ? 6.710 16.172 5.872 1.00 89.06 150 LEU A N 1
ATOM 1250 C CA . LEU A 1 150 ? 5.367 16.006 6.436 1.00 89.06 150 LEU A CA 1
ATOM 1251 C C . LEU A 1 150 ? 5.409 15.651 7.936 1.00 89.06 150 LEU A C 1
ATOM 1253 O O . LEU A 1 150 ? 4.431 15.886 8.647 1.00 89.06 150 LEU A O 1
ATOM 1257 N N . ILE A 1 151 ? 6.527 15.095 8.413 1.00 90.81 151 ILE A N 1
ATOM 1258 C CA . ILE A 1 151 ? 6.784 14.825 9.832 1.00 90.81 151 ILE A CA 1
ATOM 1259 C C . ILE A 1 151 ? 7.507 16.002 10.498 1.00 90.81 151 ILE A C 1
ATOM 1261 O O . ILE A 1 151 ? 7.130 16.388 11.600 1.00 90.81 151 ILE A O 1
ATOM 1265 N N . ASP A 1 152 ? 8.537 16.548 9.850 1.00 90.31 152 ASP A N 1
ATOM 1266 C CA . ASP A 1 152 ? 9.485 17.468 10.492 1.00 90.31 152 ASP A CA 1
ATOM 1267 C C . ASP A 1 152 ? 9.124 18.961 10.345 1.00 90.31 152 ASP A C 1
ATOM 1269 O O . ASP A 1 152 ? 9.629 19.787 11.104 1.00 90.31 152 ASP A O 1
ATOM 1273 N N . ASP A 1 153 ? 8.300 19.326 9.359 1.00 89.00 153 ASP A N 1
ATOM 1274 C CA . ASP A 1 153 ? 8.042 20.713 8.946 1.00 89.00 153 ASP A CA 1
ATOM 1275 C C . ASP A 1 153 ? 6.575 21.128 9.183 1.00 89.00 153 ASP A C 1
ATOM 1277 O O . ASP A 1 153 ? 5.726 20.330 9.593 1.00 89.00 153 ASP A O 1
ATOM 1281 N N . THR A 1 154 ? 6.256 22.401 8.929 1.00 92.31 154 THR A N 1
ATOM 1282 C CA . THR A 1 154 ? 4.892 22.921 9.064 1.00 92.31 154 THR A CA 1
ATOM 1283 C C . THR A 1 154 ? 4.004 22.542 7.869 1.00 92.31 154 THR A C 1
ATOM 1285 O O . THR A 1 154 ? 4.489 22.354 6.738 1.00 92.31 154 THR A O 1
ATOM 1288 N N . PRO A 1 155 ? 2.673 22.467 8.068 1.00 92.56 155 PRO A N 1
ATOM 1289 C CA . PRO A 1 155 ? 1.721 22.255 6.979 1.00 92.56 155 PRO A CA 1
ATOM 1290 C C . PRO A 1 155 ? 1.862 23.273 5.836 1.00 92.56 155 PRO A C 1
ATOM 1292 O O . PRO A 1 155 ? 1.802 22.904 4.662 1.00 92.56 155 PRO A O 1
ATOM 1295 N N . GLU A 1 156 ? 2.103 24.546 6.150 1.00 94.31 156 GLU A N 1
ATOM 1296 C CA . GLU A 1 156 ? 2.227 25.630 5.170 1.00 94.31 156 GLU A CA 1
ATOM 1297 C C . GLU A 1 156 ? 3.466 25.459 4.288 1.00 94.31 156 GLU A C 1
ATOM 1299 O O . GLU A 1 156 ? 3.378 25.587 3.061 1.00 94.31 156 GLU A O 1
ATOM 1304 N N . ASN A 1 157 ? 4.606 25.111 4.892 1.00 91.75 157 ASN A N 1
ATOM 1305 C CA . ASN A 1 157 ? 5.847 24.855 4.164 1.00 91.75 157 ASN A CA 1
ATOM 1306 C C . ASN A 1 157 ? 5.713 23.627 3.261 1.00 91.75 157 ASN A C 1
ATOM 1308 O O . ASN A 1 157 ? 6.132 23.654 2.100 1.00 91.75 157 ASN A O 1
ATOM 1312 N N . THR A 1 158 ? 5.042 22.581 3.747 1.00 90.62 158 THR A N 1
ATOM 1313 C CA . THR A 1 158 ? 4.740 21.385 2.951 1.00 90.62 158 THR A CA 1
ATOM 1314 C C . THR A 1 158 ? 3.906 21.736 1.714 1.00 90.62 158 THR A C 1
ATOM 1316 O O . THR A 1 158 ? 4.226 21.306 0.602 1.00 90.62 158 THR A O 1
ATOM 1319 N N . VAL A 1 159 ? 2.873 22.574 1.864 1.00 93.06 159 VAL A N 1
ATOM 1320 C CA . VAL A 1 159 ? 2.048 23.058 0.741 1.00 93.06 159 VAL A CA 1
ATOM 1321 C C . VAL A 1 159 ? 2.861 23.900 -0.241 1.00 93.06 159 VAL A C 1
ATOM 1323 O O . VAL A 1 159 ? 2.734 23.717 -1.456 1.00 93.06 159 VAL A O 1
ATOM 1326 N N . ALA A 1 160 ? 3.700 24.811 0.256 1.00 92.00 160 ALA A N 1
ATOM 1327 C CA . ALA A 1 160 ? 4.561 25.635 -0.587 1.00 92.00 160 ALA A CA 1
ATOM 1328 C C . ALA A 1 160 ? 5.522 24.769 -1.417 1.00 92.00 160 ALA A C 1
ATOM 1330 O O . ALA A 1 160 ? 5.637 24.954 -2.633 1.00 92.00 160 ALA A O 1
ATOM 1331 N N . LEU A 1 161 ? 6.143 23.766 -0.788 1.00 91.00 161 LEU A N 1
ATOM 1332 C CA . LEU A 1 161 ? 7.054 22.846 -1.457 1.00 91.00 161 LEU A CA 1
ATOM 1333 C C . LEU A 1 161 ? 6.335 22.030 -2.537 1.00 91.00 161 LEU A C 1
ATOM 1335 O O . LEU A 1 161 ? 6.815 21.987 -3.669 1.00 91.00 161 LEU A O 1
ATOM 1339 N N . LEU A 1 162 ? 5.160 21.463 -2.234 1.00 90.75 162 LEU A N 1
ATOM 1340 C CA . LEU A 1 162 ? 4.329 20.736 -3.205 1.00 90.75 162 LEU A CA 1
ATOM 1341 C C . LEU A 1 162 ? 4.015 21.583 -4.445 1.00 90.75 162 LEU A C 1
ATOM 1343 O O . LEU A 1 162 ? 4.170 21.110 -5.571 1.00 90.75 162 LEU A O 1
ATOM 1347 N N . LYS A 1 163 ? 3.622 22.848 -4.249 1.00 91.12 163 LYS A N 1
ATOM 1348 C CA . LYS A 1 163 ? 3.301 23.781 -5.342 1.00 91.12 163 LYS A CA 1
ATOM 1349 C C . LYS A 1 163 ? 4.524 24.176 -6.176 1.00 91.12 163 LYS A C 1
ATOM 1351 O O . LYS A 1 163 ? 4.367 24.516 -7.343 1.00 91.12 163 LYS A O 1
ATOM 1356 N N . SER A 1 164 ? 5.727 24.118 -5.603 1.00 90.31 164 SER A N 1
ATOM 1357 C CA . SER A 1 164 ? 6.982 24.489 -6.274 1.00 90.31 164 SER A CA 1
ATOM 1358 C C . SER A 1 164 ? 7.608 23.376 -7.125 1.00 90.31 164 SER A C 1
ATOM 1360 O O . SER A 1 164 ? 8.531 23.639 -7.900 1.00 90.31 164 SER A O 1
ATOM 1362 N N . LEU A 1 165 ? 7.125 22.131 -7.010 1.00 87.50 165 LEU A N 1
ATOM 1363 C CA . LEU A 1 165 ? 7.668 20.999 -7.762 1.00 87.50 165 LEU A CA 1
ATOM 1364 C C . LEU A 1 165 ? 7.579 21.259 -9.269 1.00 87.50 165 LEU A C 1
ATOM 1366 O O . LEU A 1 165 ? 6.558 21.715 -9.787 1.00 87.50 165 LEU A O 1
ATOM 1370 N N . SER A 1 166 ? 8.639 20.926 -10.006 1.00 82.25 166 SER A N 1
ATOM 1371 C CA . SER A 1 166 ? 8.727 21.233 -11.439 1.00 82.25 166 SER A CA 1
ATOM 1372 C C . SER A 1 166 ? 7.621 20.567 -12.263 1.00 82.25 166 SER A C 1
ATOM 1374 O O . SER A 1 166 ? 7.101 21.174 -13.189 1.00 82.25 166 SER A O 1
ATOM 1376 N N . TRP A 1 167 ? 7.195 19.352 -11.912 1.00 79.31 167 TRP A N 1
ATOM 1377 C CA . TRP A 1 167 ? 6.079 18.672 -12.583 1.00 79.31 167 TRP A CA 1
ATOM 1378 C C . TRP A 1 167 ? 4.695 19.165 -12.138 1.00 79.31 167 TRP A C 1
ATOM 1380 O O . TRP A 1 167 ? 3.731 18.951 -12.868 1.00 79.31 167 TRP A O 1
ATOM 1390 N N . VAL A 1 168 ? 4.584 19.844 -10.994 1.00 83.62 168 VAL A N 1
ATOM 1391 C CA . VAL A 1 168 ? 3.339 20.507 -10.570 1.00 83.62 168 VAL A CA 1
ATOM 1392 C C . VAL A 1 168 ? 3.213 21.862 -11.266 1.00 83.62 168 VAL A C 1
ATOM 1394 O O . VAL A 1 168 ? 2.213 22.134 -11.922 1.00 83.62 168 VAL A O 1
ATOM 1397 N N . THR A 1 169 ? 4.271 22.676 -11.242 1.00 84.56 169 THR A N 1
ATOM 1398 C CA . THR A 1 169 ? 4.320 23.977 -11.939 1.00 84.56 169 THR A CA 1
ATOM 1399 C C . THR A 1 169 ? 4.183 23.846 -13.458 1.00 84.56 169 THR A C 1
ATOM 1401 O O . THR A 1 169 ? 3.550 24.682 -14.097 1.00 84.56 169 THR A O 1
ATOM 1404 N N . GLN A 1 170 ? 4.701 22.767 -14.051 1.00 79.69 170 GLN A N 1
ATOM 1405 C CA . GLN A 1 170 ? 4.512 22.447 -15.472 1.00 79.69 170 GLN A CA 1
ATOM 1406 C C . GLN A 1 170 ? 3.151 21.801 -15.783 1.00 79.69 170 GLN A C 1
ATOM 1408 O O . GLN A 1 170 ? 2.947 21.343 -16.906 1.00 79.69 170 GLN A O 1
ATOM 1413 N N . SER A 1 171 ? 2.228 21.741 -14.813 1.00 73.94 171 SER A N 1
ATOM 1414 C CA . SER A 1 171 ? 0.889 21.144 -14.958 1.00 73.94 171 SER A CA 1
ATOM 1415 C C . SER A 1 171 ? 0.903 19.677 -15.414 1.00 73.94 171 SER A C 1
ATOM 1417 O O . SER A 1 171 ? -0.047 19.200 -16.031 1.00 73.94 171 SER A O 1
ATOM 1419 N N . ALA A 1 172 ? 1.985 18.942 -15.136 1.00 73.06 172 ALA A N 1
ATOM 1420 C CA . ALA A 1 172 ? 2.076 17.519 -15.455 1.00 73.06 172 ALA A CA 1
ATOM 1421 C C . ALA A 1 172 ? 1.358 16.652 -14.408 1.00 73.06 172 ALA A C 1
ATOM 1423 O O . ALA A 1 172 ? 0.884 15.569 -14.744 1.00 73.06 172 ALA A O 1
ATOM 1424 N N . VAL A 1 173 ? 1.279 17.120 -13.158 1.00 76.19 173 VAL A N 1
ATOM 1425 C CA . VAL A 1 173 ? 0.539 16.483 -12.060 1.00 76.19 173 VAL A CA 1
ATOM 1426 C C . VAL A 1 173 ? -0.191 17.565 -11.270 1.00 76.19 173 VAL A C 1
ATOM 1428 O O . VAL A 1 173 ? 0.403 18.589 -10.935 1.00 76.19 173 VAL A O 1
ATOM 1431 N N . ASP A 1 174 ? -1.464 17.332 -10.958 1.00 83.69 174 ASP A N 1
ATOM 1432 C CA . ASP A 1 174 ? -2.232 18.206 -10.071 1.00 83.69 174 ASP A CA 1
ATOM 1433 C C . ASP A 1 174 ? -1.667 18.181 -8.637 1.00 83.69 174 ASP A C 1
ATOM 1435 O O . ASP A 1 174 ? -1.226 17.140 -8.144 1.00 83.69 174 ASP A O 1
ATOM 1439 N N . VAL A 1 175 ? -1.679 19.323 -7.946 1.00 87.88 175 VAL A N 1
ATOM 1440 C CA . VAL A 1 175 ? -1.105 19.431 -6.595 1.00 87.88 175 VAL A CA 1
ATOM 1441 C C . VAL A 1 175 ? -1.839 18.553 -5.574 1.00 87.88 175 VAL A C 1
ATOM 1443 O O . VAL A 1 175 ? -1.191 17.948 -4.718 1.00 87.88 175 VAL A O 1
ATOM 1446 N N . LYS A 1 176 ? -3.169 18.421 -5.681 1.00 88.38 176 LYS A N 1
ATOM 1447 C CA . LYS A 1 176 ? -3.968 17.554 -4.806 1.00 88.38 176 LYS A CA 1
ATOM 1448 C C . LYS A 1 176 ? -3.640 16.093 -5.091 1.00 88.38 176 LYS A C 1
ATOM 1450 O O . LYS A 1 176 ? -3.376 15.335 -4.160 1.00 88.38 176 LYS A O 1
ATOM 1455 N N . ALA A 1 177 ? -3.532 15.718 -6.368 1.00 82.56 177 ALA A N 1
ATOM 1456 C CA . ALA A 1 177 ? -3.123 14.370 -6.768 1.00 82.56 177 ALA A CA 1
ATOM 1457 C C . ALA A 1 177 ? -1.705 14.012 -6.280 1.00 82.56 177 ALA A C 1
ATOM 1459 O O . ALA A 1 177 ? -1.473 12.903 -5.793 1.00 82.56 177 ALA A O 1
ATOM 1460 N N . GLN A 1 178 ? -0.757 14.952 -6.353 1.00 85.75 178 GLN A N 1
ATOM 1461 C CA . GLN A 1 178 ? 0.598 14.778 -5.822 1.00 85.75 178 GLN A CA 1
ATOM 1462 C C . GLN A 1 178 ? 0.590 14.589 -4.299 1.00 85.75 178 GLN A C 1
ATOM 1464 O O . GLN A 1 178 ? 1.360 13.785 -3.770 1.00 85.75 178 GLN A O 1
ATOM 1469 N N . TYR A 1 179 ? -0.279 15.303 -3.586 1.00 90.69 179 TYR A N 1
ATOM 1470 C CA . TYR A 1 179 ? -0.402 15.149 -2.144 1.00 90.69 179 TYR A CA 1
ATOM 1471 C C . TYR A 1 179 ? -1.063 13.821 -1.740 1.00 90.69 179 TYR A C 1
ATOM 1473 O O . TYR A 1 179 ? -0.576 13.138 -0.842 1.00 90.69 179 TYR A O 1
ATOM 1481 N N . ILE A 1 180 ? -2.097 13.380 -2.461 1.00 87.56 180 ILE A N 1
ATOM 1482 C CA . ILE A 1 180 ? -2.689 12.045 -2.282 1.00 87.56 180 ILE A CA 1
ATOM 1483 C C . ILE A 1 180 ? -1.636 10.952 -2.527 1.00 87.56 180 ILE A C 1
ATOM 1485 O O . ILE A 1 180 ? -1.549 9.989 -1.760 1.00 87.56 180 ILE A O 1
ATOM 1489 N N . PHE A 1 181 ? -0.789 11.110 -3.552 1.00 84.50 181 PHE A N 1
ATOM 1490 C CA . PHE A 1 181 ? 0.343 10.212 -3.782 1.00 84.50 181 PHE A CA 1
ATOM 1491 C C . PHE A 1 181 ? 1.309 10.197 -2.591 1.00 84.50 181 PHE A C 1
ATOM 1493 O O . PHE A 1 181 ? 1.753 9.123 -2.184 1.00 84.50 181 PHE A O 1
ATOM 1500 N N . LEU A 1 182 ? 1.626 11.365 -2.023 1.00 88.94 182 LEU A N 1
ATOM 1501 C CA . LEU A 1 182 ? 2.495 11.472 -0.853 1.00 88.94 182 LEU A CA 1
ATOM 1502 C C . LEU A 1 182 ? 1.911 10.714 0.345 1.00 88.94 182 LEU A C 1
ATOM 1504 O O . LEU A 1 182 ? 2.614 9.911 0.949 1.00 88.94 182 LEU A O 1
ATOM 1508 N N . LEU A 1 183 ? 0.622 10.893 0.646 1.00 89.88 183 LEU A N 1
ATOM 1509 C CA . LEU A 1 183 ? -0.059 10.154 1.714 1.00 89.88 183 LEU A CA 1
ATOM 1510 C C . LEU A 1 183 ? -0.035 8.641 1.469 1.00 89.88 183 LEU A C 1
ATOM 1512 O O . LEU A 1 183 ? 0.276 7.869 2.374 1.00 89.88 183 LEU A O 1
ATOM 1516 N N . TYR A 1 184 ? -0.289 8.205 0.234 1.00 85.25 184 TYR A N 1
ATOM 1517 C CA . TYR A 1 184 ? -0.172 6.793 -0.124 1.00 85.25 184 TYR A CA 1
ATOM 1518 C C . TYR A 1 184 ? 1.260 6.265 0.077 1.00 85.25 184 TYR A C 1
ATOM 1520 O O . TYR A 1 184 ? 1.457 5.173 0.608 1.00 85.25 184 TYR A O 1
ATOM 1528 N N . TYR A 1 185 ? 2.272 7.043 -0.317 1.00 84.81 185 TYR A N 1
ATOM 1529 C CA . TYR A 1 185 ? 3.679 6.701 -0.113 1.00 84.81 185 TYR A CA 1
ATOM 1530 C C . TYR A 1 185 ? 4.028 6.574 1.378 1.00 84.81 185 TYR A C 1
ATOM 1532 O O . TYR A 1 185 ? 4.709 5.616 1.753 1.00 84.81 185 TYR A O 1
ATOM 1540 N N . MET A 1 186 ? 3.516 7.476 2.222 1.00 88.19 186 MET A N 1
ATOM 1541 C CA . MET A 1 186 ? 3.691 7.421 3.678 1.00 88.19 186 MET A CA 1
ATOM 1542 C C . MET A 1 186 ? 3.178 6.103 4.258 1.00 88.19 186 MET A C 1
ATOM 1544 O O . MET A 1 186 ? 3.893 5.440 5.000 1.00 88.19 186 MET A O 1
ATOM 1548 N N . ILE A 1 187 ? 1.980 5.676 3.860 1.00 84.62 187 ILE A N 1
ATOM 1549 C CA . ILE A 1 187 ? 1.343 4.462 4.392 1.00 84.62 187 ILE A CA 1
ATOM 1550 C C . ILE A 1 187 ? 2.073 3.187 3.943 1.00 84.62 187 ILE A C 1
ATOM 1552 O O . ILE A 1 187 ? 2.215 2.233 4.709 1.00 84.62 187 ILE A O 1
ATOM 1556 N N . GLU A 1 188 ? 2.526 3.153 2.691 1.00 79.06 188 GLU A N 1
ATOM 1557 C CA . GLU A 1 188 ? 2.900 1.898 2.025 1.00 79.06 188 GLU A CA 1
ATOM 1558 C C . GLU A 1 188 ? 4.406 1.660 1.941 1.00 79.06 188 GLU A C 1
ATOM 1560 O O . GLU A 1 188 ? 4.845 0.515 1.793 1.00 79.06 188 GLU A O 1
ATOM 1565 N N . ARG A 1 189 ? 5.210 2.729 1.972 1.00 78.94 189 ARG A N 1
ATOM 1566 C CA . ARG A 1 189 ? 6.633 2.663 1.598 1.00 78.94 189 ARG A CA 1
ATOM 1567 C C . ARG A 1 189 ? 7.582 3.423 2.499 1.00 78.94 189 ARG A C 1
ATOM 1569 O O . ARG A 1 189 ? 8.762 3.081 2.519 1.00 78.94 189 ARG A O 1
ATOM 1576 N N . TYR A 1 190 ? 7.108 4.448 3.190 1.00 86.75 190 TYR A N 1
ATOM 1577 C CA . TYR A 1 190 ? 7.960 5.220 4.079 1.00 86.75 190 TYR A CA 1
ATOM 1578 C C . TYR A 1 190 ? 8.494 4.365 5.243 1.00 86.75 190 TYR A C 1
ATOM 1580 O O . TYR A 1 190 ? 7.991 3.271 5.519 1.00 86.75 190 TYR A O 1
ATOM 1588 N N . ASP A 1 191 ? 9.551 4.847 5.902 1.00 86.88 191 ASP A N 1
ATOM 1589 C CA . ASP A 1 191 ? 10.148 4.169 7.051 1.00 86.88 191 ASP A CA 1
ATOM 1590 C C . ASP A 1 191 ? 9.097 3.989 8.154 1.00 86.88 191 ASP A C 1
ATOM 1592 O O . ASP A 1 191 ? 8.689 4.943 8.818 1.00 86.88 191 ASP A O 1
ATOM 1596 N N . ARG A 1 192 ? 8.658 2.738 8.337 1.00 83.75 192 ARG A N 1
ATOM 1597 C CA . ARG A 1 192 ? 7.595 2.370 9.277 1.00 83.75 192 ARG A CA 1
ATOM 1598 C C . ARG A 1 192 ? 7.947 2.733 10.711 1.00 83.75 192 ARG A C 1
ATOM 1600 O O . ARG A 1 192 ? 7.074 3.192 11.438 1.00 83.75 192 ARG A O 1
ATOM 1607 N N . ASN A 1 193 ? 9.205 2.549 11.111 1.00 85.19 193 ASN A N 1
ATOM 1608 C CA . ASN A 1 193 ? 9.622 2.852 12.475 1.00 85.19 193 ASN A CA 1
ATOM 1609 C C . ASN A 1 193 ? 9.496 4.353 12.719 1.00 85.19 193 ASN A C 1
ATOM 1611 O O . ASN A 1 193 ? 8.869 4.774 13.686 1.00 85.19 193 ASN A O 1
ATOM 1615 N N . ARG A 1 194 ? 10.008 5.163 11.786 1.00 88.56 194 ARG A N 1
ATOM 1616 C CA . ARG A 1 194 ? 9.916 6.619 11.884 1.00 88.56 194 ARG A CA 1
ATOM 1617 C C . ARG A 1 194 ? 8.474 7.121 11.815 1.00 88.56 194 ARG A C 1
ATOM 1619 O O . ARG A 1 194 ? 8.127 8.017 12.580 1.00 88.56 194 ARG A O 1
ATOM 1626 N N . LEU A 1 195 ? 7.644 6.551 10.938 1.00 88.25 195 LEU A N 1
ATOM 1627 C CA . LEU A 1 195 ? 6.228 6.902 10.828 1.00 88.25 195 LEU A CA 1
ATOM 1628 C C . LEU A 1 195 ? 5.499 6.680 12.153 1.00 88.25 195 LEU A C 1
ATOM 1630 O O . LEU A 1 195 ? 4.860 7.597 12.653 1.00 88.25 195 LEU A O 1
ATOM 1634 N N . PHE A 1 196 ? 5.620 5.482 12.728 1.00 84.81 196 PHE A N 1
ATOM 1635 C CA . PHE A 1 196 ? 4.899 5.117 13.947 1.00 84.81 196 PHE A CA 1
ATOM 1636 C C . PHE A 1 196 ? 5.442 5.825 15.196 1.00 84.81 196 PHE A C 1
ATOM 1638 O O . PHE A 1 196 ? 4.676 6.115 16.109 1.00 84.81 196 PHE A O 1
ATOM 1645 N N . SER A 1 197 ? 6.730 6.183 15.226 1.00 84.12 197 SER A N 1
ATOM 1646 C CA . SER A 1 197 ? 7.279 7.039 16.287 1.00 84.12 197 SER A CA 1
ATOM 1647 C C . SER A 1 197 ? 6.788 8.490 16.225 1.00 84.12 197 SER A C 1
ATOM 1649 O O . SER A 1 197 ? 6.822 9.168 17.243 1.00 84.12 197 SER A O 1
ATOM 1651 N N . ASN A 1 198 ? 6.329 8.972 15.065 1.00 86.69 198 ASN A N 1
ATOM 1652 C CA . ASN A 1 198 ? 5.876 10.358 14.862 1.00 86.69 198 ASN A CA 1
ATOM 1653 C C . ASN A 1 198 ? 4.423 10.420 14.370 1.00 86.69 198 ASN A C 1
ATOM 1655 O O . ASN A 1 198 ? 4.037 11.301 13.599 1.00 86.69 198 ASN A O 1
ATOM 1659 N N . PHE A 1 199 ? 3.622 9.435 14.765 1.00 83.12 199 PHE A N 1
ATOM 1660 C CA . PHE A 1 199 ? 2.355 9.139 14.106 1.00 83.12 199 PHE A CA 1
ATOM 1661 C C . PHE A 1 199 ? 1.264 10.186 14.373 1.00 83.12 199 PHE A C 1
ATOM 1663 O O . PHE A 1 199 ? 0.449 10.477 13.491 1.00 83.12 199 PHE A O 1
ATOM 1670 N N . ASP A 1 200 ? 1.291 10.795 15.562 1.00 81.50 200 ASP A N 1
ATOM 1671 C CA . ASP A 1 200 ? 0.441 11.932 15.929 1.00 81.50 200 ASP A CA 1
ATOM 1672 C C . ASP A 1 200 ? 0.771 13.172 15.084 1.00 81.50 200 ASP A C 1
ATOM 1674 O O . ASP A 1 200 ? -0.095 13.676 14.363 1.00 81.50 200 ASP A O 1
ATOM 1678 N N . THR A 1 201 ? 2.044 13.588 15.062 1.00 87.00 201 THR A N 1
ATOM 1679 C CA . THR A 1 201 ? 2.527 14.709 14.239 1.00 87.00 201 THR A CA 1
ATOM 1680 C C . THR A 1 201 ? 2.165 14.523 12.770 1.00 87.00 201 THR A C 1
ATOM 1682 O O . THR A 1 201 ? 1.571 15.414 12.164 1.00 87.00 201 THR A O 1
ATOM 1685 N N . PHE A 1 202 ? 2.435 13.336 12.211 1.00 89.19 202 PHE A N 1
ATOM 1686 C CA . PHE A 1 202 ? 2.064 13.000 10.836 1.00 89.19 202 PHE A CA 1
ATOM 1687 C C . PHE A 1 202 ? 0.570 13.221 10.579 1.00 89.19 202 PHE A C 1
ATOM 1689 O O . PHE A 1 202 ? 0.202 13.794 9.559 1.00 89.19 202 PHE A O 1
ATOM 1696 N N . THR A 1 203 ? -0.299 12.796 11.495 1.00 85.12 203 THR A N 1
ATOM 1697 C CA . THR A 1 203 ? -1.754 12.843 11.287 1.00 85.12 203 THR A CA 1
ATOM 1698 C C . THR A 1 203 ? -2.303 14.252 11.407 1.00 85.12 203 THR A C 1
ATOM 1700 O O . THR A 1 203 ? -3.104 14.668 10.568 1.00 85.12 203 THR A O 1
ATOM 1703 N N . ARG A 1 204 ? -1.826 15.023 12.388 1.00 85.19 204 ARG A N 1
ATOM 1704 C CA . ARG A 1 204 ? -2.176 16.442 12.539 1.00 85.19 204 ARG A CA 1
ATOM 1705 C C . ARG A 1 204 ? -1.723 17.251 11.328 1.00 85.19 204 ARG A C 1
ATOM 1707 O O . ARG A 1 204 ? -2.521 18.005 10.762 1.00 85.19 204 ARG A O 1
ATOM 1714 N N . ASN A 1 205 ? -0.487 17.038 10.877 1.00 90.31 205 ASN A N 1
ATOM 1715 C CA . ASN A 1 205 ? 0.042 17.686 9.681 1.00 90.31 205 ASN A CA 1
ATOM 1716 C C . ASN A 1 205 ? -0.724 17.248 8.433 1.00 90.31 205 ASN A C 1
ATOM 1718 O O . ASN A 1 205 ? -1.092 18.093 7.620 1.00 90.31 205 ASN A O 1
ATOM 1722 N N . ALA A 1 206 ? -1.044 15.958 8.302 1.00 89.75 206 ALA A N 1
ATOM 1723 C CA . ALA A 1 206 ? -1.786 15.449 7.159 1.00 89.75 206 ALA A CA 1
ATOM 1724 C C . ALA A 1 206 ? -3.177 16.087 7.042 1.00 89.75 206 ALA A C 1
ATOM 1726 O O . ALA A 1 206 ? -3.542 16.611 5.991 1.00 89.75 206 ALA A O 1
ATOM 1727 N N . ILE A 1 207 ? -3.935 16.121 8.141 1.00 86.88 207 ILE A N 1
ATOM 1728 C CA . ILE A 1 207 ? -5.256 16.763 8.190 1.00 86.88 207 ILE A CA 1
ATOM 1729 C C . ILE A 1 207 ? -5.148 18.266 7.894 1.00 86.88 207 ILE A C 1
ATOM 1731 O O . ILE A 1 207 ? -5.970 18.814 7.158 1.00 86.88 207 ILE A O 1
ATOM 1735 N N . SER A 1 208 ? -4.123 18.935 8.422 1.00 89.69 208 SER A N 1
ATOM 1736 C CA . SER A 1 208 ? -3.902 20.368 8.193 1.00 89.69 208 SER A CA 1
ATOM 1737 C C . SER A 1 208 ? -3.585 20.677 6.728 1.00 89.69 208 SER A C 1
ATOM 1739 O O . SER A 1 208 ? -4.182 21.580 6.146 1.00 89.69 208 SER A O 1
ATOM 1741 N N . VAL A 1 209 ? -2.721 19.886 6.087 1.00 92.00 209 VAL A N 1
ATOM 1742 C CA . VAL A 1 209 ? -2.400 20.047 4.662 1.00 92.00 209 VAL A CA 1
ATOM 1743 C C . VAL A 1 209 ? -3.613 19.741 3.777 1.00 92.00 209 VAL A C 1
ATOM 1745 O O . VAL A 1 209 ? -3.847 20.471 2.815 1.00 92.00 209 VAL A O 1
ATOM 1748 N N . LEU A 1 210 ? -4.435 18.736 4.113 1.00 90.75 210 LEU A N 1
ATOM 1749 C CA . LEU A 1 210 ? -5.703 18.480 3.411 1.00 90.75 210 LEU A CA 1
ATOM 1750 C C . LEU A 1 210 ? -6.620 19.706 3.421 1.00 90.75 210 LEU A C 1
ATOM 1752 O O . LEU A 1 210 ? -7.176 20.063 2.383 1.00 90.75 210 LEU A O 1
ATOM 1756 N N . ARG A 1 211 ? -6.737 20.378 4.574 1.00 90.00 211 ARG A N 1
ATOM 1757 C CA . ARG A 1 211 ? -7.513 21.619 4.713 1.00 90.00 211 ARG A CA 1
ATOM 1758 C C . ARG A 1 211 ? -6.919 22.751 3.873 1.00 90.00 211 ARG A C 1
ATOM 1760 O O . ARG A 1 211 ? -7.658 23.390 3.132 1.00 90.00 211 ARG A O 1
ATOM 1767 N N . LEU A 1 212 ? -5.601 22.962 3.930 1.00 94.31 212 LEU A N 1
ATOM 1768 C CA . LEU A 1 212 ? -4.904 24.007 3.160 1.00 94.31 212 LEU A CA 1
ATOM 1769 C C . LEU A 1 212 ? -4.965 23.797 1.638 1.00 94.31 212 LEU A C 1
ATOM 1771 O O . LEU A 1 212 ? -4.896 24.761 0.876 1.00 94.31 212 LEU A O 1
ATOM 1775 N N . LEU A 1 213 ? -5.063 22.546 1.183 1.00 92.62 213 LEU A N 1
ATOM 1776 C CA . LEU A 1 213 ? -5.249 22.192 -0.227 1.00 92.62 213 LEU A CA 1
ATOM 1777 C C . LEU A 1 213 ? -6.726 22.099 -0.635 1.00 92.62 213 LEU A C 1
ATOM 1779 O O . LEU A 1 213 ? -7.008 21.767 -1.788 1.00 92.62 213 LEU A O 1
ATOM 1783 N N . GLU A 1 214 ? -7.657 22.377 0.281 1.00 92.12 214 GLU A N 1
ATOM 1784 C CA . GLU A 1 214 ? -9.101 22.284 0.054 1.00 92.12 214 GLU A CA 1
ATOM 1785 C C . GLU A 1 214 ? -9.509 20.911 -0.512 1.00 92.12 214 GLU A C 1
ATOM 1787 O O . GLU A 1 214 ? -10.255 20.816 -1.491 1.00 92.12 214 GLU A O 1
ATOM 1792 N N . ILE A 1 215 ? -8.951 19.835 0.050 1.00 88.94 215 ILE A N 1
ATOM 1793 C CA . ILE A 1 215 ? -9.306 18.454 -0.294 1.00 88.94 215 ILE A CA 1
ATOM 1794 C C . ILE A 1 215 ? -10.395 18.001 0.672 1.00 88.94 215 ILE A C 1
ATOM 1796 O O . ILE A 1 215 ? -10.190 17.960 1.889 1.00 88.94 215 ILE A O 1
ATOM 1800 N N . LYS A 1 216 ? -11.569 17.662 0.141 1.00 86.50 216 LYS A N 1
ATOM 1801 C CA . LYS A 1 216 ? -12.696 17.193 0.959 1.00 86.50 216 LYS A CA 1
ATOM 1802 C C . LYS A 1 216 ? -12.492 15.736 1.368 1.00 86.50 216 LYS A C 1
ATOM 1804 O O . LYS A 1 216 ? -11.868 14.961 0.651 1.00 86.50 216 LYS A O 1
ATOM 1809 N N . PHE A 1 217 ? -13.099 15.317 2.481 1.00 83.94 217 PHE A N 1
ATOM 1810 C CA . PHE A 1 217 ? -13.044 13.910 2.905 1.00 83.94 217 PHE A CA 1
ATOM 1811 C C . PHE A 1 217 ? -13.615 12.954 1.842 1.00 83.94 217 PHE A C 1
ATOM 1813 O O . PHE A 1 217 ? -13.047 11.898 1.598 1.00 83.94 217 PHE A O 1
ATOM 1820 N N . SER A 1 218 ? -14.659 13.372 1.121 1.00 83.75 218 SER A N 1
ATOM 1821 C CA . SER A 1 218 ? -15.237 12.630 -0.011 1.00 83.75 218 SER A CA 1
ATOM 1822 C C . SER A 1 218 ? -14.325 12.519 -1.238 1.00 83.75 218 SER A C 1
ATOM 1824 O O . SER A 1 218 ? -14.650 11.801 -2.175 1.00 83.75 218 SER A O 1
ATOM 1826 N N . GLU A 1 219 ? -13.215 13.256 -1.269 1.00 83.00 219 GLU A N 1
ATOM 1827 C CA . GLU A 1 219 ? -12.194 13.205 -2.325 1.00 83.00 219 GLU A CA 1
ATOM 1828 C C . GLU A 1 219 ? -10.978 12.375 -1.878 1.00 83.00 219 GLU A C 1
ATOM 1830 O O . GLU A 1 219 ? -10.108 12.059 -2.684 1.00 83.00 219 GLU A O 1
ATOM 1835 N N . LEU A 1 220 ? -10.910 11.981 -0.600 1.00 85.50 220 LEU A N 1
ATOM 1836 C CA . LEU A 1 220 ? -9.836 11.136 -0.093 1.00 85.50 220 LEU A CA 1
ATOM 1837 C C . LEU A 1 220 ? -10.072 9.674 -0.455 1.00 85.50 220 LEU A C 1
ATOM 1839 O O . LEU A 1 220 ? -11.123 9.133 -0.108 1.00 85.50 220 LEU A O 1
ATOM 1843 N N . PRO A 1 221 ? -9.075 8.988 -1.037 1.00 85.19 221 PRO A N 1
ATOM 1844 C CA . PRO A 1 221 ? -9.156 7.556 -1.250 1.00 85.19 221 PRO A CA 1
ATOM 1845 C C . PRO A 1 221 ? -9.395 6.778 0.043 1.00 85.19 221 PRO A C 1
ATOM 1847 O O . PRO A 1 221 ? -8.702 6.996 1.044 1.00 85.19 221 PRO A O 1
ATOM 1850 N N . TYR A 1 222 ? -10.304 5.804 -0.014 1.00 85.00 222 TYR A N 1
ATOM 1851 C CA . TYR A 1 222 ? -10.694 4.991 1.140 1.00 85.00 222 TYR A CA 1
ATOM 1852 C C . TYR A 1 222 ? -9.516 4.455 1.983 1.00 85.00 222 TYR A C 1
ATOM 1854 O O . TYR A 1 222 ? -9.560 4.649 3.193 1.00 85.00 222 TYR A O 1
ATOM 1862 N N . PRO A 1 223 ? -8.439 3.845 1.440 1.00 83.31 223 PRO A N 1
ATOM 1863 C CA . PRO A 1 223 ? -7.339 3.352 2.280 1.00 83.31 223 PRO A CA 1
ATOM 1864 C C . PRO A 1 223 ? -6.604 4.443 3.066 1.00 83.31 223 PRO A C 1
ATOM 1866 O O . PRO A 1 223 ? -6.180 4.202 4.192 1.00 83.31 223 PRO A O 1
ATOM 1869 N N . ILE A 1 224 ? -6.486 5.647 2.499 1.00 87.19 224 ILE A N 1
ATOM 1870 C CA . ILE A 1 224 ? -5.870 6.797 3.172 1.00 87.19 224 ILE A CA 1
ATOM 1871 C C . ILE A 1 224 ? -6.812 7.308 4.263 1.00 87.19 224 ILE A C 1
ATOM 1873 O O . ILE A 1 224 ? -6.397 7.483 5.405 1.00 87.19 224 ILE A O 1
ATOM 1877 N N . ALA A 1 225 ? -8.092 7.486 3.927 1.00 87.75 225 ALA A N 1
ATOM 1878 C CA . ALA A 1 225 ? -9.119 7.909 4.871 1.00 87.75 225 ALA A CA 1
ATOM 1879 C C . ALA A 1 225 ? -9.258 6.931 6.048 1.00 87.75 225 ALA A C 1
ATOM 1881 O O . ALA A 1 225 ? -9.281 7.351 7.201 1.00 87.75 225 ALA A O 1
ATOM 1882 N N . LYS A 1 226 ? -9.274 5.625 5.764 1.00 88.56 226 LYS A N 1
ATOM 1883 C CA . LYS A 1 226 ? -9.285 4.548 6.756 1.00 88.56 226 LYS A CA 1
ATOM 1884 C C . LYS A 1 226 ? -8.063 4.630 7.665 1.00 88.56 226 LYS A C 1
ATOM 1886 O O . LYS A 1 226 ? -8.226 4.566 8.874 1.00 88.56 226 LYS A O 1
ATOM 1891 N N . PHE A 1 227 ? -6.863 4.805 7.114 1.00 87.69 227 PHE A N 1
ATOM 1892 C CA . PHE A 1 227 ? -5.643 4.909 7.915 1.00 87.69 227 PHE A CA 1
ATOM 1893 C C . PHE A 1 227 ? -5.654 6.129 8.850 1.00 87.69 227 PHE A C 1
ATOM 1895 O O . PHE A 1 227 ? -5.327 6.002 10.028 1.00 87.69 227 PHE A O 1
ATOM 1902 N N . ILE A 1 228 ? -6.093 7.291 8.352 1.00 86.88 228 ILE A N 1
ATOM 1903 C CA . ILE A 1 228 ? -6.250 8.514 9.157 1.00 86.88 228 ILE A CA 1
ATOM 1904 C C . ILE A 1 228 ? -7.295 8.307 10.264 1.00 86.88 228 ILE A C 1
ATOM 1906 O O . ILE A 1 228 ? -7.033 8.646 11.416 1.00 86.88 228 ILE A O 1
ATOM 1910 N N . ALA A 1 229 ? -8.449 7.718 9.935 1.00 87.88 229 ALA A N 1
ATOM 1911 C CA . ALA A 1 229 ? -9.522 7.444 10.889 1.00 87.88 229 ALA A CA 1
ATOM 1912 C C . ALA A 1 229 ? -9.086 6.472 11.992 1.00 87.88 229 ALA A C 1
ATOM 1914 O O . ALA A 1 229 ? -9.266 6.753 13.174 1.00 87.88 229 ALA A O 1
ATOM 1915 N N . GLN A 1 230 ? -8.454 5.356 11.614 1.00 90.25 230 GLN A N 1
ATOM 1916 C CA . GLN A 1 230 ? -7.945 4.366 12.564 1.00 90.25 230 GLN A CA 1
ATOM 1917 C C . GLN A 1 230 ? -6.920 4.976 13.518 1.00 90.25 230 GLN A C 1
ATOM 1919 O O . GLN A 1 230 ? -6.913 4.659 14.706 1.00 90.25 230 GLN A O 1
ATOM 1924 N N . ASN A 1 231 ? -6.078 5.884 13.020 1.00 86.25 231 ASN A N 1
ATOM 1925 C CA . ASN A 1 231 ? -5.137 6.570 13.885 1.00 86.25 231 ASN A CA 1
ATOM 1926 C C . ASN A 1 231 ? -5.806 7.588 14.813 1.00 86.25 231 ASN A C 1
ATOM 1928 O O . ASN A 1 231 ? -5.495 7.633 15.997 1.00 86.25 231 ASN A O 1
ATOM 1932 N N . ASN A 1 232 ? -6.736 8.401 14.307 1.00 85.25 232 ASN A N 1
ATOM 1933 C CA . ASN A 1 232 ? -7.448 9.349 15.159 1.00 85.25 232 ASN A CA 1
ATOM 1934 C C . ASN A 1 232 ? -8.180 8.627 16.304 1.00 85.25 232 ASN A C 1
ATOM 1936 O O . ASN A 1 232 ? -8.072 9.067 17.447 1.00 85.25 232 ASN A O 1
ATOM 1940 N N . ASN A 1 233 ? -8.808 7.481 16.017 1.00 87.62 233 ASN A N 1
ATOM 1941 C CA . ASN A 1 233 ? -9.459 6.645 17.027 1.00 87.62 233 ASN A CA 1
ATOM 1942 C C . ASN A 1 233 ? -8.455 6.042 18.018 1.00 87.62 233 ASN A C 1
ATOM 1944 O O . ASN A 1 233 ? -8.728 6.025 19.216 1.00 87.62 233 ASN A O 1
ATOM 1948 N N . LEU A 1 234 ? -7.288 5.582 17.548 1.00 87.81 234 LEU A N 1
ATOM 1949 C CA . LEU A 1 234 ? -6.227 5.098 18.433 1.00 87.81 234 LEU A CA 1
ATOM 1950 C C . LEU A 1 234 ? -5.765 6.202 19.388 1.00 87.81 234 LEU A C 1
ATOM 1952 O O . LEU A 1 234 ? -5.755 5.981 20.594 1.00 87.81 234 LEU A O 1
ATOM 1956 N N . LEU A 1 235 ? -5.430 7.381 18.855 1.00 82.69 235 LEU A N 1
ATOM 1957 C CA . LEU A 1 235 ? -4.955 8.530 19.628 1.00 82.69 235 LEU A CA 1
ATOM 1958 C C . LEU A 1 235 ? -5.992 9.006 20.645 1.00 82.69 235 LEU A C 1
ATOM 1960 O O . LEU A 1 235 ? -5.622 9.315 21.769 1.00 82.69 235 LEU A O 1
ATOM 1964 N N . TYR A 1 236 ? -7.275 9.019 20.285 1.00 82.50 236 TYR A N 1
ATOM 1965 C CA . TYR A 1 236 ? -8.353 9.293 21.236 1.00 82.50 236 TYR A CA 1
ATOM 1966 C C . TYR A 1 236 ? -8.370 8.267 22.382 1.00 82.50 236 TYR A C 1
ATOM 1968 O O . TYR A 1 236 ? -8.418 8.637 23.551 1.00 82.50 236 TYR A O 1
ATOM 1976 N N . 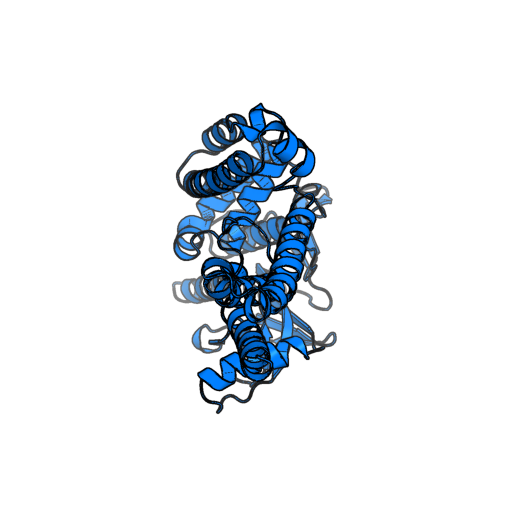CYS A 1 237 ? -8.251 6.971 22.072 1.00 81.94 237 CYS A N 1
ATOM 1977 C CA . CYS A 1 237 ? -8.259 5.911 23.084 1.00 81.94 237 CYS A CA 1
ATOM 1978 C C . CYS A 1 237 ? -7.035 5.908 24.014 1.00 81.94 237 CYS A C 1
ATOM 1980 O O . CYS A 1 237 ? -7.179 5.510 25.166 1.00 81.94 237 CYS A O 1
ATOM 1982 N N . VAL A 1 238 ? -5.858 6.333 23.545 1.00 79.19 238 VAL A N 1
ATOM 1983 C CA . VAL A 1 238 ? -4.633 6.414 24.371 1.00 79.19 238 VAL A CA 1
ATOM 1984 C C . VAL A 1 238 ? -4.418 7.795 25.014 1.00 79.19 238 VAL A C 1
ATOM 1986 O O . VAL A 1 238 ? -3.369 8.053 25.592 1.00 79.19 238 VAL A O 1
ATOM 1989 N N . GLY A 1 239 ? -5.401 8.701 24.928 1.00 66.94 239 GLY A N 1
ATOM 1990 C CA . GLY A 1 239 ? -5.356 10.021 25.575 1.00 66.94 239 GLY A CA 1
ATOM 1991 C C . GLY A 1 239 ? -4.543 11.092 24.835 1.00 66.94 239 GLY A C 1
ATOM 1992 O O . GLY A 1 239 ? -4.194 12.114 25.417 1.00 66.94 239 GLY A O 1
ATOM 1993 N N . GLY A 1 240 ? -4.227 10.876 23.557 1.00 61.75 240 GLY A N 1
ATOM 1994 C CA . GLY A 1 240 ? -3.515 11.829 22.699 1.00 61.75 240 GLY A CA 1
ATOM 1995 C C . GLY A 1 240 ? -4.401 12.870 22.000 1.00 61.75 240 GLY A C 1
ATOM 1996 O O . GLY A 1 240 ? -3.861 13.822 21.436 1.00 61.75 240 GLY A O 1
ATOM 1997 N N . ASN A 1 241 ? -5.730 12.703 22.015 1.00 64.75 241 ASN A N 1
ATOM 1998 C CA . ASN A 1 241 ? -6.709 13.633 21.436 1.00 64.75 241 ASN A CA 1
ATOM 1999 C C . ASN A 1 241 ? -7.969 13.733 22.305 1.00 64.75 241 ASN A C 1
ATOM 2001 O O . ASN A 1 241 ? -8.421 12.725 22.845 1.00 64.75 241 ASN A O 1
ATOM 2005 N N . ASP A 1 242 ? -8.579 14.920 22.332 1.00 61.94 242 ASP A N 1
ATOM 2006 C CA . ASP A 1 242 ? -9.799 15.186 23.107 1.00 61.94 242 ASP A CA 1
ATOM 2007 C C . ASP A 1 242 ? -11.073 14.625 22.442 1.00 61.94 242 ASP A C 1
ATOM 2009 O O . ASP A 1 242 ? -12.054 14.344 23.127 1.00 61.94 242 ASP A O 1
ATOM 2013 N N . GLU A 1 243 ? -11.062 14.413 21.117 1.00 68.50 243 GLU A N 1
ATOM 2014 C CA . GLU A 1 243 ? -12.230 13.957 20.347 1.00 68.50 243 GLU A CA 1
ATOM 2015 C C . GLU A 1 243 ? -11.873 12.962 19.227 1.00 68.50 243 GLU A C 1
ATOM 2017 O O . GLU A 1 243 ? -10.884 13.125 18.498 1.00 68.50 243 GLU A O 1
ATOM 2022 N N . ALA A 1 244 ? -12.733 11.948 19.053 1.00 72.81 244 ALA A N 1
ATOM 2023 C CA . ALA A 1 244 ? -12.738 11.060 17.894 1.00 72.81 244 ALA A CA 1
ATOM 2024 C C . ALA A 1 244 ? -13.654 11.636 16.804 1.00 72.81 244 ALA A C 1
ATOM 2026 O O . ALA A 1 244 ? -14.879 11.609 16.910 1.00 72.81 244 ALA A O 1
ATOM 2027 N N . ASN A 1 245 ? -13.052 12.133 15.725 1.00 80.38 245 ASN A N 1
ATOM 2028 C CA . ASN A 1 245 ? -13.782 12.730 14.603 1.00 80.38 245 ASN A CA 1
ATOM 2029 C C . ASN A 1 245 ? -14.301 11.682 13.607 1.00 80.38 245 ASN A C 1
ATOM 2031 O O . ASN A 1 245 ? -14.991 12.028 12.648 1.00 80.38 245 ASN A O 1
ATOM 2035 N N . PHE A 1 246 ? -13.946 10.407 13.782 1.00 86.25 246 PHE A N 1
ATOM 2036 C CA . PHE A 1 246 ? -14.239 9.352 12.820 1.00 86.25 246 PHE A CA 1
ATOM 2037 C C . PHE A 1 246 ? -15.005 8.191 13.443 1.00 86.25 246 PHE A C 1
ATOM 2039 O O . PHE A 1 246 ? -14.717 7.736 14.546 1.00 86.25 246 PHE A O 1
ATOM 2046 N N . VAL A 1 247 ? -15.951 7.659 12.674 1.00 87.31 247 VAL A N 1
ATOM 2047 C CA . VAL A 1 247 ? -16.729 6.471 13.030 1.00 87.31 247 VAL A CA 1
ATOM 2048 C C . VAL A 1 247 ? -16.330 5.336 12.099 1.00 87.31 247 VAL A C 1
ATOM 2050 O O . VAL A 1 247 ? -16.261 5.513 10.880 1.00 87.31 247 VAL A O 1
ATOM 2053 N N . ILE A 1 248 ? -16.059 4.167 12.678 1.00 90.06 248 ILE A N 1
ATOM 2054 C CA . ILE A 1 248 ? -15.77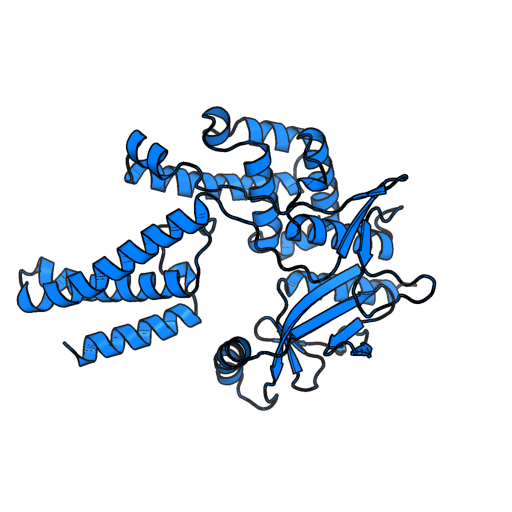4 2.933 11.946 1.00 90.06 248 ILE A CA 1
ATOM 2055 C C . ILE A 1 248 ? -16.887 1.940 12.267 1.00 90.06 248 ILE A C 1
ATOM 2057 O O . ILE A 1 248 ? -17.113 1.632 13.430 1.00 90.06 248 ILE A O 1
ATOM 2061 N N . GLU A 1 249 ? -17.548 1.417 11.239 1.00 88.31 249 GLU A N 1
ATOM 2062 C CA . GLU A 1 249 ? -18.583 0.388 11.350 1.00 88.31 249 GLU A CA 1
ATOM 2063 C C . GLU A 1 249 ? -18.147 -0.877 10.609 1.00 88.31 249 GLU A C 1
ATOM 2065 O O . GLU A 1 249 ? -17.557 -0.812 9.526 1.00 88.31 249 GLU A O 1
ATOM 2070 N N . VAL A 1 250 ? -18.457 -2.042 11.169 1.00 88.19 250 VAL A N 1
ATOM 2071 C CA . VAL A 1 250 ? -18.204 -3.340 10.537 1.00 88.19 250 VAL A CA 1
ATOM 2072 C C . VAL A 1 250 ? -19.498 -4.132 10.554 1.00 88.19 250 VAL A C 1
ATOM 2074 O O . VAL A 1 250 ? -20.165 -4.205 11.583 1.00 88.19 250 VAL A O 1
ATOM 2077 N N . ASP A 1 251 ? -19.858 -4.704 9.410 1.00 83.75 251 ASP A N 1
ATOM 2078 C CA . ASP A 1 251 ? -21.051 -5.539 9.315 1.00 83.75 251 ASP A CA 1
ATOM 2079 C C . ASP A 1 251 ? -20.909 -6.763 10.239 1.00 83.75 251 ASP A C 1
ATOM 2081 O O . ASP A 1 251 ? -19.808 -7.276 10.449 1.00 83.75 251 ASP A O 1
ATOM 2085 N N . ASP A 1 252 ? -22.024 -7.209 10.820 1.00 83.81 252 ASP A N 1
ATOM 2086 C CA . ASP A 1 252 ? -22.089 -8.326 11.776 1.00 83.81 252 ASP A CA 1
ATOM 2087 C C . ASP A 1 252 ? -21.313 -8.120 13.093 1.00 83.81 252 ASP A C 1
ATOM 2089 O O . ASP A 1 252 ? -21.048 -9.079 13.825 1.00 83.81 252 ASP A O 1
ATOM 2093 N N . TYR A 1 253 ? -20.983 -6.869 13.433 1.00 86.00 253 TYR A N 1
ATOM 2094 C CA . TYR A 1 253 ? -20.412 -6.507 14.726 1.00 86.00 253 TYR A CA 1
ATOM 2095 C C . TYR A 1 253 ? -21.055 -5.251 15.306 1.00 86.00 253 TYR A C 1
ATOM 2097 O O . TYR A 1 253 ? -21.144 -4.215 14.653 1.00 86.00 253 TYR A O 1
ATOM 2105 N N . VAL A 1 254 ? -21.478 -5.348 16.564 1.00 85.75 254 VAL A N 1
ATOM 2106 C CA . VAL A 1 254 ? -22.051 -4.240 17.328 1.00 85.75 254 VAL A CA 1
ATOM 2107 C C . VAL A 1 254 ? -21.197 -4.056 18.572 1.00 85.75 254 VAL A C 1
ATOM 2109 O O . VAL A 1 254 ? -20.955 -5.016 19.304 1.00 85.75 254 VAL A O 1
ATOM 2112 N N . CYS A 1 255 ? -20.721 -2.832 18.778 1.00 85.12 255 CYS A N 1
ATOM 2113 C CA . CYS A 1 255 ? -19.969 -2.464 19.967 1.00 85.12 255 CYS A CA 1
ATOM 2114 C C . CYS A 1 255 ? -20.841 -2.548 21.224 1.00 85.12 255 CYS A C 1
ATOM 2116 O O . CYS A 1 255 ? -22.021 -2.200 21.196 1.00 85.12 255 CYS A O 1
ATOM 2118 N N . GLU A 1 256 ? -20.240 -2.974 22.332 1.00 84.88 256 GLU A N 1
ATOM 2119 C CA . GLU A 1 256 ? -20.814 -2.770 23.665 1.00 84.88 256 GLU A CA 1
ATOM 2120 C C . GLU A 1 256 ? -20.775 -1.284 24.062 1.00 84.88 256 GLU A C 1
ATOM 2122 O O . GLU A 1 256 ? -20.071 -0.481 23.444 1.00 84.88 256 GLU A O 1
ATOM 2127 N N . ASP A 1 257 ? -21.492 -0.913 25.125 1.00 77.62 257 ASP A N 1
ATOM 2128 C CA . ASP A 1 257 ? -21.437 0.446 25.669 1.00 77.62 257 ASP A CA 1
ATOM 2129 C C . ASP A 1 257 ? -19.975 0.846 25.957 1.00 77.62 257 ASP A C 1
ATOM 2131 O O . ASP A 1 257 ? -19.194 0.069 26.523 1.00 77.62 257 ASP A O 1
ATOM 2135 N N . GLU A 1 258 ? -19.583 2.049 25.518 1.00 81.62 258 GLU A N 1
ATOM 2136 C CA . GLU A 1 258 ? -18.215 2.604 25.609 1.00 81.62 258 GLU A CA 1
ATOM 2137 C C . GLU A 1 258 ? -17.133 1.834 24.816 1.00 81.62 258 GLU A C 1
ATOM 2139 O O . GLU A 1 258 ? -15.932 2.105 24.943 1.00 81.62 258 GLU A O 1
ATOM 2144 N N . GLU A 1 259 ? -17.517 0.841 24.011 1.00 84.31 259 GLU A N 1
ATOM 2145 C CA . GLU A 1 259 ? -16.610 0.162 23.094 1.00 84.31 259 GLU A CA 1
ATOM 2146 C C . GLU A 1 259 ? -16.539 0.910 21.758 1.00 84.31 259 GLU A C 1
ATOM 2148 O O . GLU A 1 259 ? -17.548 1.166 21.109 1.00 84.31 259 GLU A O 1
ATOM 2153 N N . ASN A 1 260 ? -15.323 1.214 21.309 1.00 86.56 260 ASN A N 1
ATOM 2154 C CA . ASN A 1 260 ? -15.081 1.884 20.036 1.00 86.56 260 ASN A CA 1
ATOM 2155 C C . ASN A 1 260 ? -14.140 1.050 19.169 1.00 86.56 260 ASN A C 1
ATOM 2157 O O . ASN A 1 260 ? -13.130 0.523 19.646 1.00 86.56 260 ASN A O 1
ATOM 2161 N N . ILE A 1 261 ? -14.454 0.951 17.876 1.00 90.50 261 ILE A N 1
ATOM 2162 C CA . ILE A 1 261 ? -13.573 0.313 16.897 1.00 90.50 261 ILE A CA 1
ATOM 2163 C C . ILE A 1 261 ? -12.396 1.246 16.605 1.00 90.50 261 ILE A C 1
ATOM 2165 O O . ILE A 1 261 ? -12.568 2.382 16.159 1.00 90.50 261 ILE A O 1
ATOM 2169 N N . ILE A 1 262 ? -11.189 0.729 16.816 1.00 90.62 262 ILE A N 1
ATOM 2170 C CA . ILE A 1 262 ? -9.931 1.448 16.606 1.00 90.62 262 ILE A CA 1
ATOM 2171 C C . ILE A 1 262 ? -9.350 1.091 15.248 1.00 90.62 262 ILE A C 1
ATOM 2173 O O . ILE A 1 262 ? -8.990 1.967 14.470 1.00 90.62 262 ILE A O 1
ATOM 2177 N N . ALA A 1 263 ? -9.269 -0.203 14.942 1.00 91.38 263 ALA A N 1
ATOM 2178 C CA . ALA A 1 263 ? -8.677 -0.672 13.701 1.00 91.38 263 ALA A CA 1
ATOM 2179 C C . ALA A 1 263 ? -9.406 -1.891 13.141 1.00 91.38 263 ALA A C 1
ATOM 2181 O O . ALA A 1 263 ? -10.002 -2.689 13.856 1.00 91.38 263 ALA A O 1
ATOM 2182 N N . THR A 1 264 ? -9.349 -2.028 11.822 1.00 91.75 264 THR A N 1
ATOM 2183 C CA . THR A 1 264 ? -9.959 -3.118 11.063 1.00 91.75 264 THR A CA 1
ATOM 2184 C C . THR A 1 264 ? -9.011 -3.569 9.964 1.00 91.75 264 THR A C 1
ATOM 2186 O O . THR A 1 264 ? -8.453 -2.752 9.224 1.00 91.75 264 THR A O 1
ATOM 2189 N N . PHE A 1 265 ? -8.848 -4.879 9.828 1.00 89.38 265 PHE A N 1
ATOM 2190 C CA . PHE A 1 265 ? -7.968 -5.509 8.848 1.00 89.38 265 PHE A CA 1
ATOM 2191 C C . PHE A 1 265 ? -8.743 -6.627 8.164 1.00 89.38 265 PHE A C 1
ATOM 2193 O O . PHE A 1 265 ? -9.291 -7.486 8.845 1.00 89.38 265 PHE A O 1
ATOM 2200 N N . SER A 1 266 ? -8.805 -6.637 6.833 1.00 86.06 266 SER A N 1
ATOM 2201 C CA . SER A 1 266 ? -9.499 -7.703 6.103 1.00 86.06 266 SER A CA 1
ATOM 2202 C C . SER A 1 266 ? -8.628 -8.299 5.022 1.00 86.06 266 SER A C 1
ATOM 2204 O O . SER A 1 266 ? -8.118 -7.582 4.149 1.00 86.06 266 SER A O 1
ATOM 2206 N N . ASP A 1 267 ? -8.547 -9.617 5.005 1.00 87.00 267 ASP A N 1
ATOM 2207 C CA . ASP A 1 267 ? -7.992 -10.346 3.882 1.00 87.00 267 ASP A CA 1
ATOM 2208 C C . ASP A 1 267 ? -8.367 -11.823 3.955 1.00 87.00 267 ASP A C 1
ATOM 2210 O O . ASP A 1 267 ? -9.223 -12.249 4.732 1.00 87.00 267 ASP A O 1
ATOM 2214 N N . ARG A 1 268 ? -7.696 -12.605 3.118 1.00 87.38 268 ARG A N 1
ATOM 2215 C CA . ARG A 1 268 ? -7.804 -14.046 3.110 1.00 87.38 268 ARG A CA 1
ATOM 2216 C C . ARG A 1 268 ? -7.207 -14.671 4.361 1.00 87.38 268 ARG A C 1
ATOM 2218 O O . ARG A 1 268 ? -6.120 -14.307 4.824 1.00 87.38 268 ARG A O 1
ATOM 2225 N N . ILE A 1 269 ? -7.904 -15.691 4.830 1.00 88.56 269 ILE A N 1
ATOM 2226 C CA . ILE A 1 269 ? -7.467 -16.604 5.874 1.00 88.56 269 ILE A CA 1
ATOM 2227 C C . ILE A 1 269 ? -6.851 -17.822 5.202 1.00 88.56 269 ILE A C 1
ATOM 2229 O O . ILE A 1 269 ? -7.422 -18.363 4.266 1.00 88.56 269 ILE A O 1
ATOM 2233 N N . TYR A 1 270 ? -5.704 -18.294 5.665 1.00 90.62 270 TYR A N 1
ATOM 2234 C CA . TYR A 1 270 ? -5.157 -19.580 5.242 1.00 90.62 270 TYR A CA 1
ATOM 2235 C C . TYR A 1 270 ? -4.709 -20.394 6.450 1.00 90.62 270 TYR A C 1
ATOM 2237 O O . TYR A 1 270 ? -4.449 -19.861 7.529 1.00 90.62 270 TYR A O 1
ATOM 2245 N N . HIS A 1 271 ? -4.618 -21.706 6.256 1.00 89.38 271 HIS A N 1
ATOM 2246 C CA . HIS A 1 271 ? -4.274 -22.647 7.315 1.00 89.38 271 HIS A CA 1
ATOM 2247 C C . HIS A 1 271 ? -2.898 -23.220 7.054 1.00 89.38 271 HIS A C 1
ATOM 2249 O O . HIS A 1 271 ? -2.637 -23.739 5.971 1.00 89.38 271 HIS A O 1
ATOM 2255 N N . LEU A 1 272 ? -2.011 -23.128 8.036 1.00 87.00 272 LEU A N 1
ATOM 2256 C CA . LEU A 1 272 ? -0.649 -23.627 7.913 1.00 87.00 272 LEU A CA 1
ATOM 2257 C C . LEU A 1 272 ? -0.270 -24.371 9.185 1.00 87.00 272 LEU A C 1
ATOM 2259 O O . LEU A 1 272 ? -0.485 -23.886 10.292 1.00 87.00 272 LEU A O 1
ATOM 2263 N N . ASN A 1 273 ? 0.315 -25.555 9.023 1.00 83.19 273 ASN A N 1
ATOM 2264 C CA . ASN A 1 273 ? 0.746 -26.351 10.162 1.00 83.19 273 ASN A CA 1
ATOM 2265 C C . ASN A 1 273 ? 1.914 -25.659 10.890 1.00 83.19 273 ASN A C 1
ATOM 2267 O O . ASN A 1 273 ? 2.956 -25.366 10.290 1.00 83.19 273 ASN A O 1
ATOM 2271 N N . SER A 1 274 ? 1.741 -25.421 12.191 1.00 76.19 274 SER A N 1
ATOM 2272 C CA . SER A 1 274 ? 2.722 -24.763 13.052 1.00 76.19 274 SER A CA 1
ATOM 2273 C C . SER A 1 274 ? 4.054 -25.509 13.172 1.00 76.19 274 SER A C 1
ATOM 2275 O O . SER A 1 274 ? 5.063 -24.855 13.441 1.00 76.19 274 SER A O 1
ATOM 2277 N N . THR A 1 275 ? 4.110 -26.818 12.904 1.00 83.12 275 THR A N 1
ATOM 2278 C CA . THR A 1 275 ? 5.338 -27.627 13.033 1.00 83.12 275 THR A CA 1
ATOM 2279 C C . THR A 1 275 ? 6.263 -27.575 11.812 1.00 83.12 275 THR A C 1
ATOM 2281 O O . THR A 1 275 ? 7.379 -28.091 11.861 1.00 83.12 275 THR A O 1
ATOM 2284 N N . LEU A 1 276 ? 5.839 -26.946 10.711 1.00 84.31 276 LEU A N 1
ATOM 2285 C CA . LEU A 1 276 ? 6.646 -26.860 9.492 1.00 84.31 276 LEU A CA 1
ATOM 2286 C C . LEU A 1 276 ? 7.924 -26.014 9.692 1.00 84.31 276 LEU A C 1
ATOM 2288 O O . LEU A 1 276 ? 7.880 -24.977 10.361 1.00 84.31 276 LEU A O 1
ATOM 2292 N N . PRO A 1 277 ? 9.055 -26.373 9.047 1.00 85.00 277 PRO A N 1
ATOM 2293 C CA . PRO A 1 277 ? 10.261 -25.547 9.057 1.00 85.00 277 PRO A CA 1
ATOM 2294 C C . PRO A 1 277 ? 10.007 -24.134 8.508 1.00 85.00 277 PRO A C 1
ATOM 2296 O O . PRO A 1 277 ? 9.253 -23.962 7.549 1.00 85.00 277 PRO A O 1
ATOM 2299 N N . LYS A 1 278 ? 10.692 -23.115 9.052 1.00 80.50 278 LYS A N 1
ATOM 2300 C CA . LYS A 1 278 ? 10.471 -21.689 8.715 1.00 80.50 278 LYS A CA 1
ATOM 2301 C C . LYS A 1 278 ? 10.501 -21.392 7.210 1.00 80.50 278 LYS A C 1
ATOM 2303 O O . LYS A 1 278 ? 9.636 -20.681 6.706 1.00 80.50 278 LYS A O 1
ATOM 2308 N N . PHE A 1 279 ? 11.476 -21.948 6.487 1.00 74.94 279 PHE A N 1
ATOM 2309 C CA . PHE A 1 279 ? 11.590 -21.748 5.039 1.00 74.94 279 PHE A CA 1
ATOM 2310 C C . PHE A 1 279 ? 10.395 -22.344 4.282 1.00 74.94 279 PHE A C 1
ATOM 2312 O O . PHE A 1 279 ? 9.811 -21.687 3.424 1.00 74.94 279 PHE A O 1
ATOM 2319 N N . VAL A 1 280 ? 9.981 -23.556 4.657 1.00 79.75 280 VAL A N 1
ATOM 2320 C CA . VAL A 1 280 ? 8.832 -24.248 4.057 1.00 79.75 280 VAL A CA 1
ATOM 2321 C C . VAL A 1 280 ? 7.540 -23.487 4.344 1.00 79.75 280 VAL A C 1
ATOM 2323 O O . VAL A 1 280 ? 6.748 -23.276 3.430 1.00 79.75 280 VAL A O 1
ATOM 2326 N N . LYS A 1 281 ? 7.359 -22.992 5.577 1.00 81.88 281 LYS A N 1
ATOM 2327 C CA . LYS A 1 281 ? 6.226 -22.129 5.934 1.00 81.88 281 LYS A CA 1
ATOM 2328 C C . LYS A 1 281 ? 6.146 -20.895 5.047 1.00 81.88 281 LYS A C 1
ATOM 2330 O O . LYS A 1 281 ? 5.064 -20.571 4.582 1.00 81.88 281 LYS A O 1
ATOM 2335 N N . ARG A 1 282 ? 7.274 -20.223 4.796 1.00 78.88 282 ARG A N 1
ATOM 2336 C CA . ARG A 1 282 ? 7.309 -19.014 3.964 1.00 78.88 282 ARG A CA 1
ATOM 2337 C C . ARG A 1 282 ? 6.848 -19.295 2.535 1.00 78.88 282 ARG A C 1
ATOM 2339 O O . ARG A 1 282 ? 6.007 -18.568 2.022 1.00 78.88 282 ARG A O 1
ATOM 2346 N N . VAL A 1 283 ? 7.359 -20.363 1.924 1.00 76.44 283 VAL A N 1
ATOM 2347 C CA . VAL A 1 283 ? 6.978 -20.757 0.559 1.00 76.44 283 VAL A CA 1
ATOM 2348 C C . VAL A 1 283 ? 5.511 -21.195 0.503 1.00 76.44 283 VAL A C 1
ATOM 2350 O O . VAL A 1 283 ? 4.763 -20.736 -0.358 1.00 76.44 283 VAL A O 1
ATOM 2353 N N . LEU A 1 284 ? 5.072 -22.045 1.437 1.00 83.31 284 LEU A N 1
ATOM 2354 C CA . LEU A 1 284 ? 3.697 -22.547 1.462 1.00 83.31 284 LEU A CA 1
ATOM 2355 C C . LEU A 1 284 ? 2.674 -21.475 1.834 1.00 83.31 284 LEU A C 1
ATOM 2357 O O . LEU A 1 284 ? 1.562 -21.533 1.326 1.00 83.31 284 LEU A O 1
ATOM 2361 N N . ALA A 1 285 ? 3.021 -20.496 2.671 1.00 83.62 285 ALA A N 1
ATOM 2362 C CA . ALA A 1 285 ? 2.118 -19.409 3.041 1.00 83.62 285 ALA A CA 1
ATOM 2363 C C . ALA A 1 285 ? 1.635 -18.641 1.804 1.00 83.62 285 ALA A C 1
ATOM 2365 O O . ALA A 1 285 ? 0.437 -18.432 1.651 1.00 83.62 285 ALA A O 1
ATOM 2366 N N . ASP A 1 286 ? 2.537 -18.287 0.883 1.00 77.56 286 ASP A N 1
ATOM 2367 C CA . ASP A 1 286 ? 2.171 -17.599 -0.361 1.00 77.56 286 ASP A CA 1
ATOM 2368 C C . ASP A 1 286 ? 1.303 -18.463 -1.285 1.00 77.56 286 ASP A C 1
ATOM 2370 O O . ASP A 1 286 ? 0.368 -17.958 -1.916 1.00 77.56 286 ASP A O 1
ATOM 2374 N N . VAL A 1 287 ? 1.600 -19.764 -1.365 1.00 80.31 287 VAL A N 1
ATOM 2375 C CA . VAL A 1 287 ? 0.830 -20.724 -2.166 1.00 80.31 287 VAL A CA 1
ATOM 2376 C C . VAL A 1 287 ? -0.579 -20.864 -1.593 1.00 80.31 287 VAL A C 1
ATOM 2378 O O . VAL A 1 287 ? -1.559 -20.606 -2.290 1.00 80.31 287 VAL A O 1
ATOM 2381 N N . LEU A 1 288 ? -0.693 -21.200 -0.309 1.00 85.81 288 LEU A N 1
ATOM 2382 C CA . LEU A 1 288 ? -1.969 -21.415 0.370 1.00 85.81 288 LEU A CA 1
ATOM 2383 C C . LEU A 1 288 ? -2.811 -20.139 0.420 1.00 85.81 288 LEU A C 1
ATOM 2385 O O . LEU A 1 288 ? -4.010 -20.205 0.180 1.00 85.81 288 LEU A O 1
ATOM 2389 N N . TYR A 1 289 ? -2.197 -18.973 0.631 1.00 85.00 289 TYR A N 1
ATOM 2390 C CA . TYR A 1 289 ? -2.876 -17.680 0.521 1.00 85.00 289 TYR A CA 1
ATOM 2391 C C . TYR A 1 289 ? -3.474 -17.454 -0.876 1.00 85.00 289 TYR A C 1
ATOM 2393 O O . TYR A 1 289 ? -4.613 -17.001 -1.009 1.00 85.00 289 TYR A O 1
ATOM 2401 N N . SER A 1 290 ? -2.729 -17.799 -1.932 1.00 78.56 290 SER A N 1
ATOM 2402 C CA . SER A 1 290 ? -3.192 -17.626 -3.314 1.00 78.56 290 SER A CA 1
ATOM 2403 C C . SER A 1 290 ? -4.381 -18.535 -3.642 1.00 78.56 290 SER A C 1
ATOM 2405 O O . SER A 1 290 ? -5.281 -18.110 -4.366 1.00 78.56 290 SER A O 1
ATOM 2407 N N . PHE A 1 291 ? -4.401 -19.751 -3.087 1.00 83.12 291 PHE A N 1
ATOM 2408 C CA . PHE A 1 291 ? -5.498 -20.710 -3.250 1.00 83.12 291 PHE A CA 1
ATOM 2409 C C . PHE A 1 291 ? -6.648 -20.522 -2.258 1.00 83.12 291 PHE A C 1
ATOM 2411 O O . PHE A 1 291 ? -7.721 -21.091 -2.469 1.00 83.12 291 PHE A O 1
ATOM 2418 N N . SER A 1 292 ? -6.449 -19.745 -1.194 1.00 83.94 292 SER A N 1
ATOM 2419 C CA . SER A 1 292 ? -7.495 -19.541 -0.207 1.00 83.94 292 SER A CA 1
ATOM 2420 C C . SER A 1 292 ? -8.649 -18.721 -0.773 1.00 83.94 292 SER A C 1
ATOM 2422 O O . SER A 1 292 ? -8.456 -17.695 -1.431 1.00 83.94 292 SER A O 1
ATOM 2424 N N . LYS A 1 293 ? -9.855 -19.200 -0.473 1.00 86.31 293 LYS A N 1
ATOM 2425 C CA . LYS A 1 293 ? -11.131 -18.522 -0.711 1.00 86.31 293 LYS A CA 1
ATOM 2426 C C . LYS A 1 293 ? -11.777 -18.048 0.590 1.00 86.31 293 LYS A C 1
ATOM 2428 O O . LYS A 1 293 ? -12.827 -17.424 0.538 1.00 86.31 293 LYS A O 1
ATOM 2433 N N . GLU A 1 294 ? -11.190 -18.395 1.735 1.00 88.19 294 GLU A N 1
ATOM 2434 C CA . GLU A 1 294 ? -11.696 -17.950 3.028 1.00 88.19 294 GLU A CA 1
ATOM 2435 C C . GLU A 1 294 ? -11.276 -16.503 3.248 1.00 88.19 294 GLU A C 1
ATOM 2437 O O . GLU A 1 294 ? -10.095 -16.185 3.113 1.00 88.19 294 GLU A O 1
ATOM 2442 N N . GLU A 1 295 ? -12.217 -15.648 3.628 1.00 87.62 295 GLU A N 1
ATOM 2443 C CA . GLU A 1 295 ? -11.972 -14.252 3.982 1.00 87.62 295 GLU A CA 1
ATOM 2444 C C . GLU A 1 295 ? -12.411 -14.004 5.424 1.00 87.62 295 GLU A C 1
ATOM 2446 O O . GLU A 1 295 ? -13.275 -14.701 5.962 1.00 87.62 295 GLU A O 1
ATOM 2451 N N . GLY A 1 296 ? -11.790 -13.025 6.068 1.00 88.25 296 GLY A N 1
ATOM 2452 C CA . GLY A 1 296 ? -12.204 -12.588 7.390 1.00 88.25 296 GLY A CA 1
ATOM 2453 C C . GLY A 1 296 ? -11.806 -11.154 7.672 1.00 88.25 296 GLY A C 1
ATOM 2454 O O . GLY A 1 296 ? -10.916 -10.591 7.027 1.00 88.25 296 GLY A O 1
ATOM 2455 N N 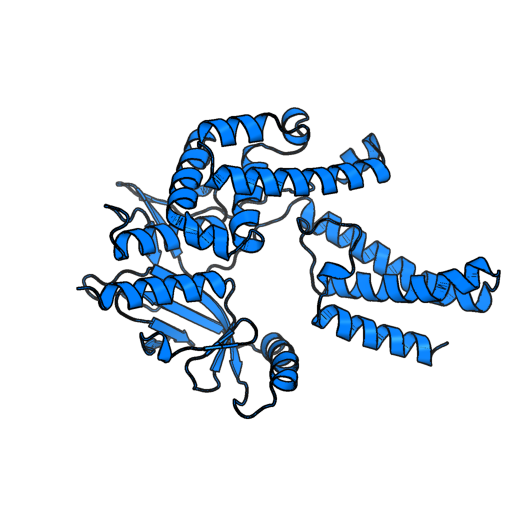. ILE A 1 297 ? -12.483 -10.579 8.660 1.00 90.75 297 ILE A N 1
ATOM 2456 C CA . ILE A 1 297 ? -12.242 -9.225 9.144 1.00 90.75 297 ILE A CA 1
ATOM 2457 C C . ILE A 1 297 ? -11.792 -9.328 10.596 1.00 90.75 297 ILE A C 1
ATOM 2459 O O . ILE A 1 297 ? -12.506 -9.851 11.447 1.00 90.75 297 ILE A O 1
ATOM 2463 N N . LEU A 1 298 ? -10.595 -8.834 10.878 1.00 91.19 298 LEU A N 1
ATOM 2464 C CA . LEU A 1 298 ? -10.100 -8.632 12.227 1.00 91.19 298 LEU A CA 1
ATOM 2465 C C . LEU A 1 298 ? -10.459 -7.218 12.667 1.00 91.19 298 LEU A C 1
ATOM 2467 O O . LEU A 1 298 ? -10.012 -6.246 12.058 1.00 91.19 298 LEU A O 1
ATOM 2471 N N . VAL A 1 299 ? -11.256 -7.121 13.719 1.00 91.69 299 VAL A N 1
ATOM 2472 C CA . VAL A 1 299 ? -11.688 -5.880 14.353 1.00 91.69 299 VAL A CA 1
ATOM 2473 C C . VAL A 1 299 ? -10.939 -5.739 15.670 1.00 91.69 299 VAL A C 1
ATOM 2475 O O . VAL A 1 299 ? -10.948 -6.647 16.497 1.00 91.69 299 VAL A O 1
ATOM 2478 N N . VAL A 1 300 ? -10.270 -4.610 15.858 1.00 91.94 300 VAL A N 1
ATOM 2479 C CA . VAL A 1 300 ? -9.582 -4.243 17.095 1.00 91.94 300 VAL A CA 1
ATOM 2480 C C . VAL A 1 300 ? -10.334 -3.073 17.707 1.00 91.94 300 VAL A C 1
ATOM 2482 O O . VAL A 1 300 ? -10.493 -2.030 17.067 1.00 91.94 300 VAL A O 1
ATOM 2485 N N . THR A 1 301 ? -10.798 -3.249 18.938 1.00 91.25 301 THR A N 1
ATOM 2486 C CA . THR A 1 301 ? -11.471 -2.214 19.725 1.00 91.25 301 THR A CA 1
ATOM 2487 C C . THR A 1 301 ? -10.596 -1.784 20.898 1.00 91.25 301 THR A C 1
ATOM 2489 O O . THR A 1 301 ? -9.548 -2.375 21.164 1.00 91.25 301 THR A O 1
ATOM 2492 N N . ASN A 1 302 ? -11.029 -0.766 21.638 1.00 86.62 302 ASN A N 1
ATOM 2493 C CA . ASN A 1 302 ? -10.408 -0.385 22.912 1.00 86.62 302 ASN A CA 1
ATOM 2494 C C . ASN A 1 302 ? -10.520 -1.476 24.000 1.00 86.62 302 ASN A C 1
ATOM 2496 O O . ASN A 1 302 ? -9.793 -1.432 24.998 1.00 86.62 302 ASN A O 1
ATOM 2500 N N . LYS A 1 303 ? -11.405 -2.470 23.833 1.00 85.31 303 LYS A N 1
ATOM 2501 C CA . LYS A 1 303 ? -11.657 -3.528 24.825 1.00 85.31 303 LYS A CA 1
ATOM 2502 C C . LYS A 1 303 ? -11.153 -4.911 24.393 1.00 85.31 303 LYS A C 1
ATOM 2504 O O . LYS A 1 303 ? -10.675 -5.650 25.251 1.00 85.31 303 LYS A O 1
ATOM 2509 N N . ARG A 1 304 ? -11.260 -5.276 23.110 1.00 87.31 304 ARG A N 1
ATOM 2510 C CA . ARG A 1 304 ? -11.027 -6.650 22.622 1.00 87.31 304 ARG A CA 1
ATOM 2511 C C . ARG A 1 304 ? -10.614 -6.717 21.149 1.00 87.31 304 ARG A C 1
ATOM 2513 O O . ARG A 1 304 ? -10.713 -5.749 20.401 1.00 87.31 304 ARG A O 1
ATOM 2520 N N . VAL A 1 305 ? -10.158 -7.901 20.730 1.00 89.50 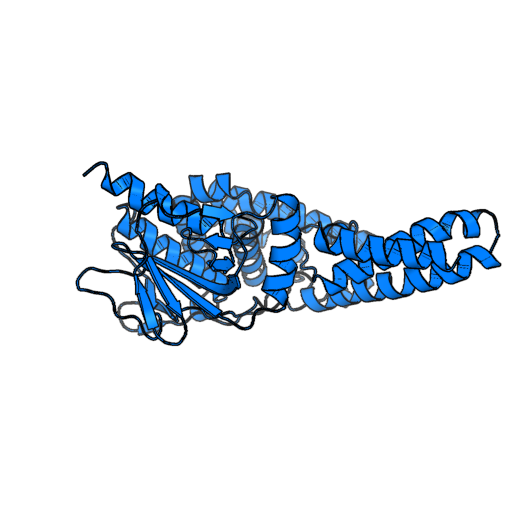305 VAL A N 1
ATOM 2521 C CA . VAL A 1 305 ? -9.953 -8.253 19.319 1.00 89.50 305 VAL A CA 1
ATOM 2522 C C . VAL A 1 305 ? -11.030 -9.250 18.911 1.00 89.50 305 VAL A C 1
ATOM 2524 O O . VAL A 1 305 ? -11.297 -10.207 19.634 1.00 89.50 305 VAL A O 1
ATOM 2527 N N . VAL A 1 306 ? -11.640 -9.055 17.748 1.00 90.06 306 VAL A N 1
ATOM 2528 C CA . VAL A 1 306 ? -12.721 -9.895 17.230 1.00 90.06 306 VAL A CA 1
ATOM 2529 C C . VAL A 1 306 ? -12.399 -10.306 15.801 1.00 90.06 306 VAL A C 1
ATOM 2531 O O . VAL A 1 306 ? -12.073 -9.472 14.964 1.00 90.06 306 VAL A O 1
ATOM 2534 N N . LEU A 1 307 ? -12.490 -11.601 15.509 1.00 90.25 307 LEU A N 1
ATOM 2535 C CA . LEU A 1 307 ? -12.433 -12.124 14.149 1.00 90.25 307 LEU A CA 1
ATOM 2536 C C . LEU A 1 307 ? -13.850 -12.409 13.665 1.00 90.25 307 LEU A C 1
ATOM 2538 O O . LEU A 1 307 ? -14.539 -13.256 14.230 1.00 90.25 307 LEU A O 1
ATOM 2542 N N . ILE A 1 308 ? -14.250 -11.737 12.595 1.00 89.31 308 ILE A N 1
ATOM 2543 C CA . ILE A 1 308 ? -15.502 -11.985 11.890 1.00 89.31 308 ILE A CA 1
ATOM 2544 C C . ILE A 1 308 ? -15.190 -12.865 10.685 1.00 89.31 308 ILE A C 1
ATOM 2546 O O . ILE A 1 308 ? -14.390 -12.499 9.819 1.00 89.31 308 ILE A O 1
ATOM 2550 N N . LYS A 1 309 ? -15.810 -14.043 10.648 1.00 88.19 309 LYS A N 1
ATOM 2551 C CA . LYS A 1 309 ? -15.738 -14.996 9.537 1.00 88.19 309 LYS A CA 1
ATOM 2552 C C . LYS A 1 309 ? -17.117 -15.620 9.348 1.00 88.19 309 LYS A C 1
ATOM 2554 O O . LYS A 1 309 ? -17.746 -15.991 10.335 1.00 88.19 309 LYS A O 1
ATOM 2559 N N . ASP A 1 310 ? -17.573 -15.747 8.103 1.00 85.06 310 ASP A N 1
ATOM 2560 C CA . ASP A 1 310 ? -18.866 -16.360 7.759 1.00 85.06 310 ASP A CA 1
ATOM 2561 C C . ASP A 1 310 ? -20.042 -15.767 8.569 1.00 85.06 310 ASP A C 1
ATOM 2563 O O . ASP A 1 310 ? -20.861 -16.504 9.122 1.00 85.06 310 ASP A O 1
ATOM 2567 N N . HIS A 1 311 ? -20.083 -14.432 8.693 1.00 84.19 311 HIS A N 1
ATOM 2568 C CA . HIS A 1 311 ? -21.070 -13.676 9.488 1.00 84.19 311 HIS A CA 1
ATOM 2569 C C . HIS A 1 311 ? -21.095 -14.027 10.988 1.00 84.19 311 HIS A C 1
ATOM 2571 O O . HIS A 1 311 ? -22.086 -13.805 11.682 1.00 84.19 311 HIS A O 1
ATOM 2577 N N . LYS A 1 312 ? -20.010 -14.609 11.514 1.00 85.75 312 LYS A N 1
ATOM 2578 C CA . LYS A 1 312 ? -19.866 -14.954 12.931 1.00 85.75 312 LYS A CA 1
ATOM 2579 C C . LYS A 1 312 ? -18.679 -14.227 13.538 1.00 85.75 312 LYS A C 1
ATOM 2581 O O . LYS A 1 312 ? -17.537 -14.428 13.122 1.00 85.75 312 LYS A O 1
ATOM 2586 N N . ALA A 1 313 ? -18.958 -13.432 14.565 1.00 86.62 313 ALA A N 1
ATOM 2587 C CA . ALA A 1 313 ? -17.953 -12.788 15.394 1.00 86.62 313 ALA A CA 1
ATOM 2588 C C . ALA A 1 313 ? -17.404 -13.770 16.440 1.00 86.62 313 ALA A C 1
ATOM 2590 O O . ALA A 1 313 ? -18.153 -14.389 17.199 1.00 86.62 313 ALA A O 1
ATOM 2591 N N . LYS A 1 314 ? -16.079 -13.906 16.495 1.00 87.50 314 LYS A N 1
ATOM 2592 C CA . LYS A 1 314 ? -15.362 -14.664 17.520 1.00 87.50 314 LYS A CA 1
ATOM 2593 C C . LYS A 1 314 ? -14.367 -13.753 18.225 1.00 87.50 314 LYS A C 1
ATOM 2595 O O . LYS A 1 314 ? -13.406 -13.297 17.608 1.00 87.50 314 LYS A O 1
ATOM 2600 N N . THR A 1 315 ? -14.555 -13.551 19.524 1.00 85.06 315 THR A N 1
ATOM 2601 C CA . THR A 1 315 ? -13.595 -12.825 20.360 1.00 85.06 315 THR A CA 1
ATOM 2602 C C . THR A 1 315 ? -12.292 -13.613 20.482 1.00 85.06 315 THR A C 1
ATOM 2604 O O . THR A 1 315 ? -12.288 -14.823 20.726 1.00 85.06 315 THR A O 1
ATOM 2607 N N . LEU A 1 316 ? -11.184 -12.914 20.278 1.00 83.44 316 LEU A N 1
ATOM 2608 C CA . LEU A 1 316 ? -9.819 -13.398 20.407 1.00 83.44 316 LEU A CA 1
ATOM 2609 C C . LEU A 1 316 ? -9.159 -12.752 21.629 1.00 83.44 316 LEU A C 1
ATOM 2611 O O . LEU A 1 316 ? -9.649 -11.763 22.174 1.00 83.44 316 LEU A O 1
ATOM 2615 N N . SER A 1 317 ? -8.044 -13.331 22.067 1.00 73.38 317 SER A N 1
ATOM 2616 C CA . SER A 1 317 ? -7.293 -12.809 23.207 1.00 73.38 317 SER A CA 1
ATOM 2617 C C . SER A 1 317 ? -6.746 -11.403 22.917 1.00 73.38 317 SER A C 1
ATOM 2619 O O . SER A 1 317 ? -6.190 -11.152 21.848 1.00 73.38 317 SER A O 1
ATOM 2621 N N . PHE A 1 318 ? -6.913 -10.495 23.883 1.00 72.31 318 PHE A N 1
ATOM 2622 C CA . PHE A 1 318 ? -6.484 -9.092 23.836 1.00 72.31 318 PHE A CA 1
ATOM 2623 C C . PHE A 1 318 ? -5.171 -8.902 24.613 1.00 72.31 318 PHE A C 1
ATOM 2625 O O . PHE A 1 318 ? -5.086 -8.101 25.536 1.00 72.31 318 PHE A O 1
ATOM 2632 N N . ASP A 1 319 ? -4.159 -9.705 24.286 1.00 70.06 319 ASP A N 1
ATOM 2633 C CA . ASP A 1 319 ? -2.835 -9.649 24.920 1.00 70.06 319 ASP A CA 1
ATOM 2634 C C . ASP A 1 319 ? -1.741 -9.748 23.845 1.00 70.06 319 ASP A C 1
ATOM 2636 O O . ASP A 1 319 ? -1.854 -10.548 22.910 1.00 70.06 319 ASP A O 1
ATOM 2640 N N . VAL A 1 320 ? -0.668 -8.966 23.972 1.00 62.03 320 VAL A N 1
ATOM 2641 C CA . VAL A 1 320 ? 0.488 -8.990 23.058 1.00 62.03 320 VAL A CA 1
ATOM 2642 C C . VAL A 1 320 ? 1.136 -10.367 23.015 1.00 62.03 320 VAL A C 1
ATOM 2644 O O . VAL A 1 320 ? 1.569 -10.808 21.954 1.00 62.03 320 VAL A O 1
ATOM 2647 N N . ALA A 1 321 ? 1.151 -11.092 24.138 1.00 62.16 321 ALA A N 1
ATOM 2648 C CA . ALA A 1 321 ? 1.702 -12.446 24.189 1.00 62.16 321 ALA A CA 1
ATOM 2649 C C . ALA A 1 321 ? 0.858 -13.477 23.414 1.00 62.16 321 ALA A C 1
ATOM 2651 O O . ALA A 1 321 ? 1.320 -14.587 23.145 1.00 62.16 321 ALA A O 1
ATOM 2652 N N . SER A 1 322 ? -0.380 -13.126 23.055 1.00 77.44 322 SER A N 1
ATOM 2653 C CA . SER A 1 322 ? -1.357 -14.058 22.488 1.00 77.44 322 SER A CA 1
ATOM 2654 C C . SER A 1 322 ? -1.436 -14.060 20.958 1.00 77.44 322 SER A C 1
ATOM 2656 O O . SER A 1 322 ? -2.139 -14.900 20.390 1.00 77.44 322 SER A O 1
ATOM 2658 N N . TYR A 1 323 ? -0.694 -13.177 20.278 1.00 85.38 323 TYR A N 1
ATOM 2659 C CA . TYR A 1 323 ? -0.590 -13.167 18.819 1.00 85.38 323 TYR A CA 1
ATOM 2660 C C . TYR A 1 323 ? 0.860 -13.257 18.341 1.00 85.38 323 TYR A C 1
ATOM 2662 O O . TYR A 1 323 ? 1.805 -12.854 19.011 1.00 85.38 323 TYR A O 1
ATOM 2670 N N . THR A 1 324 ? 1.039 -13.774 17.128 1.00 85.56 324 THR A N 1
ATOM 2671 C CA . THR A 1 324 ? 2.325 -13.754 16.426 1.00 85.56 324 THR A CA 1
ATOM 2672 C C . THR A 1 324 ? 2.134 -13.263 15.000 1.00 85.56 324 THR A C 1
ATOM 2674 O O . THR A 1 324 ? 1.100 -13.507 14.372 1.00 85.56 324 THR A O 1
ATOM 2677 N N . ILE A 1 325 ? 3.142 -12.555 14.490 1.00 86.44 325 ILE A N 1
ATOM 2678 C CA . ILE A 1 325 ? 3.187 -12.094 13.104 1.00 86.44 325 ILE A CA 1
ATOM 2679 C C . ILE A 1 325 ? 4.231 -12.924 12.368 1.00 86.44 325 ILE A C 1
ATOM 2681 O O . ILE A 1 325 ? 5.431 -12.802 12.610 1.00 86.44 325 ILE A O 1
ATOM 2685 N N . GLU A 1 326 ? 3.780 -13.751 11.431 1.00 83.06 326 GLU A N 1
ATOM 2686 C CA . GLU A 1 326 ? 4.648 -14.580 10.598 1.00 83.06 326 GLU A CA 1
ATOM 2687 C C . GLU A 1 326 ? 4.246 -14.432 9.131 1.00 83.06 326 GLU A C 1
ATOM 2689 O O . GLU A 1 326 ? 3.069 -14.466 8.785 1.00 83.06 326 GLU A O 1
ATOM 2694 N N . ASN A 1 327 ? 5.227 -14.286 8.235 1.00 78.19 327 ASN A N 1
ATOM 2695 C CA . ASN A 1 327 ? 4.999 -14.241 6.782 1.00 78.19 327 ASN A CA 1
ATOM 2696 C C . ASN A 1 327 ? 3.967 -13.180 6.335 1.00 78.19 327 ASN A C 1
ATOM 2698 O O . ASN A 1 327 ? 3.259 -13.353 5.341 1.00 78.19 327 ASN A O 1
ATOM 2702 N N . GLY A 1 328 ? 3.880 -12.057 7.050 1.00 77.50 328 GLY A N 1
ATOM 2703 C CA . GLY A 1 328 ? 2.922 -10.990 6.751 1.00 77.50 328 GLY A CA 1
ATOM 2704 C C . GLY A 1 328 ? 1.472 -11.320 7.133 1.00 77.50 328 GLY A C 1
ATOM 2705 O O . GLY A 1 328 ? 0.559 -10.724 6.571 1.00 77.50 328 GLY A O 1
ATOM 2706 N N . ALA A 1 329 ? 1.259 -12.299 8.012 1.00 86.50 329 ALA A N 1
ATOM 2707 C CA . ALA A 1 329 ? -0.042 -12.688 8.537 1.00 86.50 329 ALA A CA 1
ATOM 2708 C C . ALA A 1 329 ? -0.017 -12.722 10.068 1.00 86.50 329 ALA A C 1
ATOM 2710 O O . ALA A 1 329 ? 1.030 -12.962 10.671 1.00 86.50 329 ALA A O 1
ATOM 2711 N N . VAL A 1 330 ? -1.178 -12.498 10.677 1.00 89.00 330 VAL A N 1
ATOM 2712 C CA . VAL A 1 330 ? -1.391 -12.612 12.122 1.00 89.00 330 VAL A CA 1
ATOM 2713 C C . VAL A 1 330 ? -1.981 -13.981 12.421 1.00 89.00 330 VAL A C 1
ATOM 2715 O O . VAL A 1 330 ? -2.893 -14.438 11.729 1.00 89.00 330 VAL A O 1
ATOM 2718 N N . THR A 1 331 ? -1.476 -14.632 13.463 1.00 87.25 331 THR A N 1
ATOM 2719 C CA . THR A 1 331 ? -2.065 -15.854 14.011 1.00 87.25 331 THR A CA 1
ATOM 2720 C C . THR A 1 331 ? -2.122 -15.797 15.531 1.00 87.25 331 THR A C 1
ATOM 2722 O O . THR A 1 331 ? -1.247 -15.220 16.176 1.00 87.25 331 THR A O 1
ATOM 2725 N N . PHE A 1 332 ? -3.144 -16.437 16.096 1.00 83.12 332 PHE A N 1
ATOM 2726 C CA . PHE A 1 332 ? -3.392 -16.535 17.538 1.00 83.12 332 PHE A CA 1
ATOM 2727 C C . PHE A 1 332 ? -3.127 -17.967 18.044 1.00 83.12 332 PHE A C 1
ATOM 2729 O O . PHE A 1 332 ? -3.818 -18.477 18.921 1.00 83.12 332 PHE A O 1
ATOM 2736 N N . GLY A 1 333 ? -2.170 -18.668 17.418 1.00 75.69 333 GLY A N 1
ATOM 2737 C CA . GLY A 1 333 ? -1.711 -20.004 17.829 1.00 75.69 333 GLY A CA 1
ATOM 2738 C C . GLY A 1 333 ? -2.567 -21.185 17.353 1.00 75.69 333 GLY A C 1
ATOM 2739 O O . GLY A 1 333 ? -2.256 -22.333 17.653 1.00 75.69 333 GLY A O 1
ATOM 2740 N N . ASN A 1 334 ? -3.621 -20.943 16.573 1.00 75.81 334 ASN A N 1
ATOM 2741 C CA . ASN A 1 334 ? -4.597 -21.953 16.146 1.00 75.81 334 ASN A CA 1
ATOM 2742 C C . ASN A 1 334 ? -4.409 -22.434 14.692 1.00 75.81 334 ASN A C 1
ATOM 2744 O O . ASN A 1 334 ? -5.384 -22.819 14.047 1.00 75.81 334 ASN A O 1
ATOM 2748 N N . ASN A 1 335 ? -3.188 -22.360 14.146 1.00 83.44 335 ASN A N 1
ATOM 2749 C CA . ASN A 1 335 ? -2.856 -22.656 12.738 1.00 83.44 335 ASN A CA 1
ATOM 2750 C C . ASN A 1 335 ? -3.627 -21.823 11.694 1.00 83.44 335 ASN A C 1
ATOM 2752 O O . ASN A 1 335 ? -3.461 -22.043 10.494 1.00 83.44 335 ASN A O 1
ATOM 2756 N N . THR A 1 336 ? -4.452 -20.871 12.136 1.00 86.25 336 THR A N 1
ATOM 2757 C CA . THR A 1 336 ? -5.205 -19.951 11.289 1.00 86.25 336 THR A CA 1
ATOM 2758 C C . THR A 1 336 ? -4.382 -18.685 11.135 1.00 86.25 336 THR A C 1
ATOM 2760 O O . THR A 1 336 ? -4.029 -18.046 12.128 1.00 86.25 336 THR A O 1
ATOM 2763 N N . TYR A 1 337 ? -4.068 -18.332 9.898 1.00 89.12 337 TYR A N 1
ATOM 2764 C CA . TYR A 1 337 ? -3.285 -17.157 9.558 1.00 89.12 337 TYR A CA 1
ATOM 2765 C C . TYR A 1 337 ? -4.163 -16.205 8.759 1.00 89.12 337 TYR A C 1
ATOM 2767 O O . TYR A 1 337 ? -4.627 -16.547 7.672 1.00 89.12 337 TYR A O 1
ATOM 2775 N N . LEU A 1 338 ? -4.381 -15.005 9.288 1.00 88.19 338 LEU A N 1
ATOM 2776 C CA . LEU A 1 338 ? -5.047 -13.934 8.562 1.00 88.19 338 LEU A CA 1
ATOM 2777 C C . LEU A 1 338 ? -3.982 -13.035 7.948 1.00 88.19 338 LEU A C 1
ATOM 2779 O O . LEU A 1 338 ? -3.201 -12.409 8.670 1.00 88.19 338 LEU A O 1
ATOM 2783 N N . LYS A 1 339 ? -3.939 -12.959 6.616 1.00 86.44 339 LYS A N 1
ATOM 2784 C CA . LYS A 1 339 ? -3.097 -11.958 5.961 1.00 86.44 339 LYS A CA 1
ATOM 2785 C C . LYS A 1 339 ? -3.629 -10.572 6.326 1.00 86.44 339 LYS A C 1
ATOM 2787 O O . LYS A 1 339 ? -4.835 -10.365 6.348 1.00 86.44 339 LYS A O 1
ATOM 2792 N N . ILE A 1 340 ? -2.747 -9.628 6.623 1.00 83.19 340 ILE A N 1
ATOM 2793 C CA . ILE A 1 340 ? -3.156 -8.241 6.851 1.00 83.19 340 ILE A CA 1
ATOM 2794 C C . ILE A 1 340 ? -2.336 -7.309 5.965 1.00 83.19 340 ILE A C 1
ATOM 2796 O O . ILE A 1 340 ? -1.163 -7.562 5.682 1.00 83.19 340 ILE A O 1
ATOM 2800 N N . ASP A 1 341 ? -2.994 -6.256 5.497 1.00 72.56 341 ASP A N 1
ATOM 2801 C CA . ASP A 1 341 ? -2.468 -5.233 4.593 1.00 72.56 341 ASP A CA 1
ATOM 2802 C C . ASP A 1 341 ? -1.285 -4.472 5.209 1.00 72.56 341 ASP A C 1
ATOM 2804 O O . ASP A 1 341 ? -0.267 -4.270 4.544 1.00 72.56 341 ASP A O 1
ATOM 2808 N N . ASN A 1 342 ? -1.358 -4.135 6.500 1.00 79.56 342 ASN A N 1
ATOM 2809 C CA . ASN A 1 342 ? -0.275 -3.465 7.216 1.00 79.56 342 ASN A CA 1
ATOM 2810 C C . ASN A 1 342 ? 0.024 -4.113 8.578 1.00 79.56 342 ASN A C 1
ATOM 2812 O O . ASN A 1 342 ? -0.440 -3.663 9.625 1.00 79.56 342 ASN A O 1
ATOM 2816 N N . THR A 1 343 ? 0.871 -5.151 8.574 1.00 84.75 343 THR A N 1
ATOM 2817 C CA . THR A 1 343 ? 1.319 -5.817 9.813 1.00 84.75 343 THR A CA 1
ATOM 2818 C C . THR A 1 343 ? 2.027 -4.899 10.796 1.00 84.75 343 THR A C 1
ATOM 2820 O O . THR A 1 343 ? 1.938 -5.132 11.995 1.00 84.75 343 THR A O 1
ATOM 2823 N N . GLY A 1 344 ? 2.739 -3.880 10.304 1.00 82.69 344 GLY A N 1
ATOM 2824 C CA . GLY A 1 344 ? 3.426 -2.925 11.171 1.00 82.69 344 GLY A CA 1
ATOM 2825 C C . GLY A 1 344 ? 2.434 -2.062 11.942 1.00 82.69 344 GLY A C 1
ATOM 2826 O O . GLY A 1 344 ? 2.586 -1.890 13.144 1.00 82.69 344 GLY A O 1
ATOM 2827 N N . PHE A 1 345 ? 1.389 -1.585 11.262 1.00 85.44 345 PHE A N 1
ATOM 2828 C CA . PHE A 1 345 ? 0.341 -0.797 11.901 1.00 85.44 345 PHE A CA 1
ATOM 2829 C C . PHE A 1 345 ? -0.478 -1.629 12.895 1.00 85.44 345 PHE A C 1
ATOM 2831 O O . PHE A 1 345 ? -0.735 -1.166 13.999 1.00 85.44 345 PHE A O 1
ATOM 2838 N N . PHE A 1 346 ? -0.819 -2.876 12.552 1.00 88.44 346 PHE A N 1
ATOM 2839 C CA . PHE A 1 346 ? -1.471 -3.789 13.497 1.00 88.44 346 PHE A CA 1
ATOM 2840 C C . PHE A 1 346 ? -0.646 -3.988 14.775 1.00 88.44 346 PHE A C 1
ATOM 2842 O O . PHE A 1 346 ? -1.176 -3.840 15.872 1.00 88.44 346 PHE A O 1
ATOM 2849 N N . ASP A 1 347 ? 0.651 -4.281 14.638 1.00 87.12 347 ASP A N 1
ATOM 2850 C CA . ASP A 1 347 ? 1.545 -4.474 15.785 1.00 87.12 347 ASP A CA 1
ATOM 2851 C C . ASP A 1 347 ? 1.647 -3.210 16.652 1.00 87.12 347 ASP A C 1
ATOM 2853 O O . ASP A 1 347 ? 1.628 -3.293 17.878 1.00 87.12 347 ASP A O 1
ATOM 2857 N N . TYR A 1 348 ? 1.703 -2.036 16.018 1.00 86.25 348 TYR A N 1
ATOM 2858 C CA . TYR A 1 348 ? 1.701 -0.747 16.706 1.00 86.25 348 TYR A CA 1
ATOM 2859 C C . TYR A 1 348 ? 0.406 -0.508 17.498 1.00 86.25 348 TYR A C 1
ATOM 2861 O O . TYR A 1 348 ? 0.477 -0.206 18.687 1.00 86.25 348 TYR A O 1
ATOM 2869 N N . VAL A 1 349 ? -0.763 -0.703 16.874 1.00 88.62 349 VAL A N 1
ATOM 2870 C CA . VAL A 1 349 ? -2.081 -0.557 17.522 1.00 88.62 349 VAL A CA 1
ATOM 2871 C C . VAL A 1 349 ? -2.193 -1.480 18.732 1.00 88.62 349 VAL A C 1
ATOM 2873 O O . VAL A 1 349 ? -2.556 -1.030 19.817 1.00 88.62 349 VAL A O 1
ATOM 2876 N N . MET A 1 350 ? -1.859 -2.763 18.562 1.00 87.81 350 MET A N 1
ATOM 2877 C CA . MET A 1 350 ? -1.941 -3.738 19.648 1.00 87.81 350 MET A CA 1
ATOM 2878 C C . MET A 1 350 ? -1.044 -3.342 20.819 1.00 87.81 350 MET A C 1
ATOM 2880 O O . MET A 1 350 ? -1.516 -3.313 21.949 1.00 87.81 350 MET A O 1
ATOM 2884 N N . LYS A 1 351 ? 0.216 -2.972 20.552 1.00 86.69 351 LYS A N 1
ATOM 2885 C CA . LYS A 1 351 ? 1.161 -2.543 21.593 1.00 86.69 351 LYS A CA 1
ATOM 2886 C C . LYS A 1 351 ? 0.701 -1.289 22.323 1.00 86.69 351 LYS A C 1
ATOM 2888 O O . LYS A 1 351 ? 0.805 -1.256 23.546 1.00 86.69 351 LYS A O 1
ATOM 2893 N N . ALA A 1 352 ? 0.205 -0.283 21.608 1.00 84.81 352 ALA A N 1
ATOM 2894 C CA . ALA A 1 352 ? -0.295 0.945 22.221 1.00 84.81 352 ALA A CA 1
ATOM 2895 C C . ALA A 1 352 ? -1.439 0.639 23.207 1.00 84.81 352 ALA A C 1
ATOM 2897 O O . ALA A 1 352 ? -1.383 1.017 24.372 1.00 84.81 352 ALA A O 1
ATOM 2898 N N . LEU A 1 353 ? -2.414 -0.174 22.789 1.00 85.00 353 LEU A N 1
ATOM 2899 C CA . LEU A 1 353 ? -3.595 -0.483 23.603 1.00 85.00 353 LEU A CA 1
ATOM 2900 C C . LEU A 1 353 ? -3.336 -1.381 24.813 1.00 85.00 353 LEU A C 1
ATOM 2902 O O . LEU A 1 353 ? -4.121 -1.375 25.762 1.00 85.00 353 LEU A O 1
ATOM 2906 N N . THR A 1 354 ? -2.278 -2.184 24.782 1.00 78.56 354 THR A N 1
ATOM 2907 C CA . THR A 1 354 ? -1.926 -3.086 25.885 1.00 78.56 354 THR A CA 1
ATOM 2908 C C . THR A 1 354 ? -0.901 -2.486 26.839 1.00 78.56 354 THR A C 1
ATOM 2910 O O . THR A 1 354 ? -0.884 -2.857 28.006 1.00 78.56 354 THR A O 1
ATOM 2913 N N . THR A 1 355 ? -0.036 -1.581 26.367 1.00 68.56 355 THR A N 1
ATOM 2914 C CA . THR A 1 355 ? 1.015 -0.979 27.206 1.00 68.56 355 THR A CA 1
ATOM 2915 C C . THR A 1 355 ? 0.425 0.061 28.158 1.00 68.56 355 THR A C 1
ATOM 2917 O O . THR A 1 355 ? 0.763 0.058 29.340 1.00 68.56 355 THR A O 1
ATOM 2920 N N . ASP A 1 356 ? -0.533 0.870 27.697 1.00 51.41 356 ASP A N 1
ATOM 2921 C CA . ASP A 1 356 ? -1.148 1.917 28.526 1.00 51.41 356 ASP A CA 1
ATOM 2922 C C . ASP A 1 356 ? -2.114 1.362 29.587 1.00 51.41 356 ASP A C 1
ATOM 2924 O O . ASP A 1 356 ? -2.298 1.965 30.642 1.00 51.41 356 ASP A O 1
ATOM 2928 N N . LYS A 1 357 ? -2.653 0.149 29.393 1.00 49.88 357 LYS A N 1
ATOM 2929 C CA . LYS A 1 357 ? -3.462 -0.543 30.417 1.00 49.88 357 LYS A CA 1
ATOM 2930 C C . LYS A 1 357 ? -2.650 -1.049 31.614 1.00 49.88 357 LYS A C 1
ATOM 2932 O O . LYS A 1 357 ? -3.246 -1.464 32.602 1.00 49.88 357 LYS A O 1
ATOM 2937 N N . HIS A 1 358 ? -1.318 -1.022 31.548 1.00 34.53 358 HIS A N 1
ATOM 2938 C CA . HIS A 1 358 ? -0.446 -1.400 32.664 1.00 34.53 358 HIS A CA 1
ATOM 2939 C C . HIS A 1 358 ? 0.041 -0.208 33.506 1.00 34.53 358 HIS A C 1
ATOM 2941 O O . HIS A 1 358 ? 0.781 -0.424 34.465 1.00 34.53 358 HIS A O 1
ATOM 2947 N N . ILE A 1 359 ? -0.365 1.025 33.175 1.00 33.59 359 ILE A N 1
ATOM 2948 C CA . ILE A 1 359 ? 0.024 2.248 33.904 1.00 33.59 359 ILE A CA 1
ATOM 2949 C C . ILE A 1 359 ? -1.173 2.897 34.641 1.00 33.59 359 ILE A C 1
ATOM 2951 O O . ILE A 1 359 ? -0.980 3.865 35.374 1.00 33.59 359 ILE A O 1
ATOM 2955 N N . ALA A 1 360 ? -2.387 2.346 34.522 1.00 29.67 360 ALA A N 1
ATOM 2956 C CA . ALA A 1 360 ? -3.576 2.818 35.242 1.00 29.67 360 ALA A CA 1
ATOM 2957 C C . ALA A 1 360 ? -3.843 2.032 36.534 1.00 29.67 360 ALA A C 1
ATOM 2959 O O . ALA A 1 360 ? -3.897 0.780 36.462 1.00 29.67 360 ALA A O 1
#